Protein AF-A0A432HMV3-F1 (afdb_monomer_lite)

Structure (mmCIF, N/CA/C/O backbone):
data_AF-A0A432HMV3-F1
#
_entry.id   AF-A0A432HMV3-F1
#
loop_
_atom_site.group_PDB
_atom_site.id
_atom_site.type_symbol
_atom_site.label_atom_id
_atom_site.label_alt_id
_atom_site.label_comp_id
_atom_site.label_asym_id
_atom_site.label_entity_id
_atom_site.label_seq_id
_atom_site.pdbx_PDB_ins_code
_atom_site.Cartn_x
_atom_site.Cartn_y
_atom_site.Cartn_z
_atom_site.occupancy
_atom_site.B_iso_or_equiv
_atom_site.auth_seq_id
_atom_site.auth_comp_id
_atom_site.auth_asym_id
_atom_site.auth_atom_id
_atom_site.pdbx_PDB_model_num
ATOM 1 N N . MET A 1 1 ? -15.401 9.506 51.202 1.00 43.66 1 MET A N 1
ATOM 2 C CA . MET A 1 1 ? -15.302 8.579 50.052 1.00 43.66 1 MET A CA 1
ATOM 3 C C . MET A 1 1 ? -16.012 9.176 48.845 1.00 43.66 1 MET A C 1
ATOM 5 O O . MET A 1 1 ? -17.208 9.397 48.946 1.00 43.66 1 MET A O 1
ATOM 9 N N . LYS A 1 2 ? -15.307 9.433 47.733 1.00 48.50 2 LYS A N 1
ATOM 10 C CA . LYS A 1 2 ? -15.894 9.573 46.384 1.00 48.50 2 LYS A CA 1
ATOM 11 C C . LYS A 1 2 ? -14.865 9.064 45.365 1.00 48.50 2 LYS A C 1
ATOM 13 O O . LYS A 1 2 ? -14.036 9.829 44.894 1.00 48.50 2 LYS A O 1
ATOM 18 N N . LYS A 1 3 ? -14.844 7.748 45.120 1.00 52.59 3 LYS A N 1
ATOM 19 C CA . LYS A 1 3 ? -13.920 7.101 44.163 1.00 52.59 3 LYS A CA 1
ATOM 20 C C . LYS A 1 3 ? -14.408 7.191 42.707 1.00 52.59 3 LYS A C 1
ATOM 22 O O . LYS A 1 3 ? -13.654 6.844 41.807 1.00 52.59 3 LYS A O 1
ATOM 27 N N . ASP A 1 4 ? -15.608 7.729 42.485 1.00 62.81 4 ASP A N 1
ATOM 28 C CA . ASP A 1 4 ? -16.296 7.730 41.186 1.00 62.81 4 ASP A CA 1
ATOM 29 C C . ASP A 1 4 ? -16.443 9.117 40.555 1.00 62.81 4 ASP A C 1
ATOM 31 O O . ASP A 1 4 ? -17.318 9.339 39.721 1.00 62.81 4 ASP A O 1
ATOM 35 N N . ASP A 1 5 ? -15.606 10.078 40.947 1.00 73.56 5 ASP A N 1
ATOM 36 C CA . ASP A 1 5 ? -15.661 11.399 40.336 1.00 73.56 5 ASP A CA 1
ATOM 37 C C . ASP A 1 5 ? -14.979 11.377 38.960 1.00 73.56 5 ASP A C 1
ATOM 39 O O . ASP A 1 5 ? -13.756 11.254 38.847 1.00 73.56 5 ASP A O 1
ATOM 43 N N . LEU A 1 6 ? -15.779 11.518 37.899 1.00 78.75 6 LEU A N 1
ATOM 44 C CA . LEU A 1 6 ? -15.317 11.611 36.512 1.00 78.75 6 LEU A CA 1
ATOM 45 C C . LEU A 1 6 ? -14.278 12.727 36.307 1.00 78.75 6 LEU A C 1
ATOM 47 O O . LEU A 1 6 ? -13.453 12.629 35.399 1.00 78.75 6 LEU A O 1
ATOM 51 N N . THR A 1 7 ? -14.276 13.768 37.146 1.00 80.50 7 THR A N 1
ATOM 52 C CA . THR A 1 7 ? -13.269 14.843 37.094 1.00 80.50 7 THR A CA 1
ATOM 53 C C . THR A 1 7 ? -11.862 14.382 37.481 1.00 80.50 7 THR A C 1
ATOM 55 O O . THR A 1 7 ? -10.883 15.014 37.085 1.00 80.50 7 THR A O 1
ATOM 58 N N . SER A 1 8 ? -11.736 13.242 38.168 1.00 79.44 8 SER A N 1
ATOM 59 C CA . SER A 1 8 ? -10.442 12.633 38.508 1.00 79.44 8 SER A CA 1
ATOM 60 C C . SER A 1 8 ? -9.717 12.072 37.279 1.00 79.44 8 SER A C 1
ATOM 62 O O . SER A 1 8 ? -8.510 11.828 37.311 1.00 79.44 8 SER A O 1
ATOM 64 N N . VAL A 1 9 ? -10.432 11.867 36.168 1.00 81.06 9 VAL A N 1
ATOM 65 C CA . VAL A 1 9 ? -9.848 11.363 34.926 1.00 81.06 9 VAL A CA 1
ATOM 66 C C . VAL A 1 9 ? -9.208 12.511 34.152 1.00 81.06 9 VAL A C 1
ATOM 68 O O . VAL A 1 9 ? -9.859 13.480 33.746 1.00 81.06 9 VAL A O 1
ATOM 71 N N . LYS A 1 10 ? -7.908 12.371 33.871 1.00 80.44 10 LYS A N 1
ATOM 72 C CA . LYS A 1 10 ? -7.155 13.343 33.074 1.00 80.44 10 LYS A CA 1
ATOM 73 C C . LYS A 1 10 ? -7.872 13.592 31.742 1.00 80.44 10 LYS A C 1
ATOM 75 O O . LYS A 1 10 ? -8.252 12.660 31.040 1.00 80.44 10 LYS A O 1
ATOM 80 N N . HIS A 1 11 ? -8.012 14.870 31.387 1.00 84.56 11 HIS A N 1
ATOM 81 C CA . HIS A 1 11 ? -8.717 15.374 30.197 1.00 84.56 11 HIS A CA 1
ATOM 82 C C . HIS A 1 11 ? -10.251 15.475 30.286 1.00 84.56 11 HIS A C 1
ATOM 84 O O . HIS A 1 11 ? -10.861 15.954 29.321 1.00 84.56 11 HIS A O 1
ATOM 90 N N . ILE A 1 12 ? -10.871 15.162 31.428 1.00 86.06 12 ILE A N 1
ATOM 91 C CA . ILE A 1 12 ? -12.280 15.482 31.699 1.00 86.06 12 ILE A CA 1
ATOM 92 C C . ILE A 1 12 ? -12.361 16.807 32.463 1.00 86.06 12 ILE A C 1
ATOM 94 O O . ILE A 1 12 ? -12.153 16.873 33.665 1.00 86.06 12 ILE A O 1
ATOM 98 N N . GLY A 1 13 ? -12.635 17.888 31.731 1.00 86.12 13 GLY A N 1
ATOM 99 C CA . GLY A 1 13 ? -12.931 19.200 32.316 1.00 86.12 13 GLY A CA 1
ATOM 100 C C . GLY A 1 13 ? -14.438 19.418 32.513 1.00 86.12 13 GLY A C 1
ATOM 101 O O . GLY A 1 13 ? -15.236 18.643 31.977 1.00 86.12 13 GLY A O 1
ATOM 102 N N . PRO A 1 14 ? -14.854 20.514 33.172 1.00 84.44 14 PRO A N 1
ATOM 103 C CA . PRO A 1 14 ? -16.259 20.792 33.501 1.00 84.44 14 PRO A CA 1
ATOM 104 C C . PRO A 1 14 ? -17.179 20.809 32.270 1.00 84.44 14 PRO A C 1
ATOM 106 O O . PRO A 1 14 ? -18.285 20.268 32.295 1.00 84.44 14 PRO A O 1
ATOM 109 N N . ALA A 1 15 ? -16.694 21.337 31.142 1.00 84.88 15 ALA A N 1
ATOM 110 C CA . ALA A 1 15 ? -17.436 21.333 29.883 1.00 84.88 15 ALA A CA 1
ATOM 111 C C . ALA A 1 15 ? -17.712 19.912 29.355 1.00 84.88 15 ALA A C 1
ATOM 113 O O . ALA A 1 15 ? -18.800 19.644 28.848 1.00 84.88 15 ALA A O 1
ATOM 114 N N . ARG A 1 16 ? -16.748 18.988 29.487 1.00 87.19 16 ARG A N 1
ATOM 115 C CA . ARG A 1 16 ? -16.894 17.592 29.036 1.00 87.19 16 ARG A CA 1
ATOM 116 C C . ARG A 1 16 ? -17.710 16.771 30.024 1.00 87.19 16 ARG A C 1
ATOM 118 O O . ARG A 1 16 ? -18.524 15.969 29.586 1.00 87.19 16 ARG A O 1
ATOM 125 N N . LEU A 1 17 ? -17.558 17.031 31.321 1.00 88.88 17 LEU A N 1
ATOM 126 C CA . LEU A 1 17 ? -18.364 16.426 32.379 1.00 88.88 17 LEU A CA 1
ATOM 127 C C . LEU A 1 17 ? -19.861 16.664 32.144 1.00 88.88 17 LEU A C 1
ATOM 129 O O . LEU A 1 17 ? -20.641 15.718 32.101 1.00 88.88 17 LEU A O 1
ATOM 133 N N . LYS A 1 18 ? -20.251 17.918 31.873 1.00 88.06 18 LYS A N 1
ATOM 134 C CA . LYS A 1 18 ? -21.646 18.275 31.573 1.00 88.06 18 LYS A CA 1
ATOM 135 C C . LYS A 1 18 ? -22.199 17.502 30.371 1.00 88.06 18 LYS A C 1
ATOM 137 O O . LYS A 1 18 ? -23.363 17.112 30.369 1.00 88.06 18 LYS A O 1
ATOM 142 N N . GLN A 1 19 ? -21.371 17.264 29.352 1.00 88.00 19 GLN A N 1
ATOM 143 C CA . GLN A 1 19 ? -21.772 16.492 28.173 1.00 88.00 19 GLN A CA 1
ATOM 144 C C . GLN A 1 19 ? -21.857 14.992 28.464 1.00 88.00 19 GLN A C 1
ATOM 146 O O . GLN A 1 19 ? -22.776 14.348 27.972 1.00 88.00 19 GLN A O 1
ATOM 151 N N . LEU A 1 20 ? -20.959 14.439 29.280 1.00 87.88 20 LEU A N 1
ATOM 152 C CA . LEU A 1 20 ? -21.018 13.039 29.709 1.00 87.88 20 LEU A CA 1
ATOM 153 C C . LEU A 1 20 ? -22.291 12.761 30.514 1.00 87.88 20 LEU A C 1
ATOM 155 O O . LEU A 1 20 ? -23.037 11.855 30.153 1.00 87.88 20 LEU A O 1
ATOM 159 N N . HIS A 1 21 ? -22.614 13.616 31.490 1.00 89.00 21 HIS A N 1
ATOM 160 C CA . HIS A 1 21 ? -23.852 13.501 32.270 1.00 89.00 21 HIS A CA 1
ATOM 161 C C . HIS A 1 21 ? -25.095 13.613 31.380 1.00 89.00 21 HIS A C 1
ATOM 163 O O . HIS A 1 21 ? -26.028 12.827 31.518 1.00 89.00 21 HIS A O 1
ATOM 169 N N . LYS A 1 22 ? -25.090 14.533 30.403 1.00 86.81 22 LYS A N 1
ATOM 170 C CA . LYS A 1 22 ? -26.181 14.668 29.423 1.00 86.81 22 LYS A CA 1
ATOM 171 C C . LYS A 1 22 ? -26.372 13.412 28.560 1.00 86.81 22 LYS A C 1
ATOM 173 O O . LYS A 1 22 ? -27.472 13.174 28.079 1.00 86.81 22 LYS A O 1
ATOM 178 N N . ASN A 1 23 ? -25.317 12.624 28.358 1.00 84.25 23 ASN A N 1
ATOM 179 C CA . ASN A 1 23 ? -25.357 11.352 27.632 1.00 84.25 23 ASN A CA 1
ATOM 180 C C . ASN A 1 23 ? -25.501 10.139 28.575 1.00 84.25 23 ASN A C 1
ATOM 182 O O . ASN A 1 23 ? -25.246 9.014 28.157 1.00 84.25 23 ASN A O 1
ATOM 186 N N . GLY A 1 24 ? -25.887 10.355 29.839 1.00 83.50 24 GLY A N 1
ATOM 187 C CA . GLY A 1 24 ? -26.145 9.286 30.809 1.00 83.50 24 GLY A CA 1
ATOM 188 C C . GLY A 1 24 ? -24.894 8.623 31.392 1.00 83.50 24 GLY A C 1
ATOM 189 O O . GLY A 1 24 ? -25.014 7.608 32.069 1.00 83.50 24 GLY A O 1
ATOM 190 N N . ILE A 1 25 ? -23.702 9.178 31.150 1.00 85.50 25 ILE A N 1
ATOM 191 C CA . ILE A 1 25 ? -22.443 8.674 31.709 1.00 85.50 25 ILE A CA 1
ATOM 192 C C . ILE A 1 25 ? -22.129 9.492 32.955 1.00 85.50 25 ILE A C 1
ATOM 194 O O . ILE A 1 25 ? -21.631 10.615 32.858 1.00 85.50 25 ILE A O 1
ATOM 198 N N . THR A 1 26 ? -22.432 8.930 34.118 1.00 84.19 26 THR A N 1
ATOM 199 C CA . THR A 1 26 ? -22.232 9.570 35.426 1.00 84.19 26 THR A CA 1
ATOM 200 C C . THR A 1 26 ? -21.127 8.909 36.241 1.00 84.19 26 THR A C 1
ATOM 202 O O . THR A 1 26 ? -20.596 9.539 37.149 1.00 84.19 26 THR A O 1
ATOM 205 N N . THR A 1 27 ? -20.732 7.678 35.900 1.00 85.38 27 THR A N 1
ATOM 206 C CA . THR A 1 27 ? -19.727 6.905 36.650 1.00 85.38 27 THR A CA 1
ATOM 207 C C . THR A 1 27 ? -18.511 6.531 35.805 1.00 85.38 27 THR A C 1
ATOM 209 O O . THR A 1 27 ? -18.580 6.400 34.576 1.00 85.38 27 THR A O 1
ATOM 212 N N . ILE A 1 28 ? -17.375 6.314 36.477 1.00 84.44 28 ILE A N 1
ATOM 213 C CA . ILE A 1 28 ? -16.135 5.843 35.845 1.00 84.44 28 ILE A CA 1
ATOM 214 C C . ILE A 1 28 ? -16.345 4.468 35.195 1.00 84.44 28 ILE A C 1
ATOM 216 O O . ILE A 1 28 ? -15.848 4.228 34.095 1.00 84.44 28 ILE A O 1
ATOM 220 N N . GLU A 1 29 ? -17.118 3.576 35.819 1.00 82.50 29 GLU A N 1
ATOM 221 C CA . GLU A 1 29 ? -17.429 2.257 35.259 1.00 82.50 29 GLU A CA 1
ATOM 222 C C . GLU A 1 29 ? -18.217 2.334 33.950 1.00 82.50 29 GLU A C 1
ATOM 224 O O . GLU A 1 29 ? -17.897 1.635 32.985 1.00 82.50 29 GLU A O 1
ATOM 229 N N . GLN A 1 30 ? -19.218 3.214 33.876 1.00 85.81 30 GLN A N 1
ATOM 230 C CA . GLN A 1 30 ? -19.943 3.461 32.629 1.00 85.81 30 GLN A CA 1
ATOM 231 C C . GLN A 1 30 ? -18.989 3.988 31.563 1.00 85.81 30 GLN A C 1
ATOM 233 O O . GLN A 1 30 ? -18.951 3.458 30.455 1.00 85.81 30 GLN A O 1
ATOM 238 N N . LEU A 1 31 ? -18.132 4.947 31.921 1.00 85.44 31 LEU A N 1
ATOM 239 C CA . LEU A 1 31 ? -17.127 5.488 31.012 1.00 85.44 31 LEU A CA 1
ATOM 240 C C . LEU A 1 31 ? -16.134 4.413 30.526 1.00 85.44 31 LEU A C 1
ATOM 242 O O . LEU A 1 31 ? -15.654 4.484 29.390 1.00 85.44 31 LEU A O 1
ATOM 246 N N . ARG A 1 32 ? -15.838 3.385 31.336 1.00 83.25 32 ARG A N 1
ATOM 247 C CA . ARG A 1 32 ? -15.039 2.209 30.937 1.00 83.25 32 ARG A CA 1
ATOM 248 C C . ARG A 1 32 ? -15.778 1.311 29.954 1.00 83.25 32 ARG A C 1
ATOM 250 O O . ARG A 1 32 ? -15.175 0.920 28.955 1.00 83.25 32 ARG A O 1
ATOM 257 N N . LYS A 1 33 ? -17.061 1.040 30.190 1.00 85.88 33 LYS A N 1
ATOM 258 C CA . LYS A 1 33 ? -17.895 0.198 29.319 1.00 85.88 33 LYS A CA 1
ATOM 259 C C . LYS A 1 33 ? -18.200 0.870 27.977 1.00 85.88 33 LYS A C 1
ATOM 261 O O . LYS A 1 33 ? -18.234 0.194 26.954 1.00 85.88 33 LYS A O 1
ATOM 266 N N . THR A 1 34 ? -18.332 2.198 27.939 1.00 85.38 34 THR A N 1
ATOM 267 C CA . THR A 1 34 ? -18.615 2.930 26.696 1.00 85.38 34 THR A CA 1
ATOM 268 C C . THR A 1 34 ? -17.444 2.835 25.705 1.00 85.38 34 THR A C 1
ATOM 270 O O . THR A 1 34 ? -16.317 3.217 26.040 1.00 85.38 34 THR A O 1
ATOM 273 N N . PRO A 1 35 ? -17.653 2.377 24.460 1.00 86.81 35 PRO A N 1
ATOM 274 C CA . PRO A 1 35 ? -16.596 2.304 23.459 1.00 86.81 35 PRO A CA 1
ATOM 275 C C . PRO A 1 35 ? -16.150 3.698 22.988 1.00 86.81 35 PRO A C 1
ATOM 277 O O . PRO A 1 35 ? -16.925 4.654 22.941 1.00 86.81 35 PRO A O 1
ATOM 280 N N . VAL A 1 36 ? -14.892 3.811 22.537 1.00 86.31 36 VAL A N 1
ATOM 281 C CA . VAL A 1 36 ? -14.296 5.071 22.024 1.00 86.31 36 VAL A CA 1
ATOM 282 C C . VAL A 1 36 ? -15.172 5.726 20.953 1.00 86.31 36 VAL A C 1
ATOM 284 O O . VAL A 1 36 ? -15.270 6.948 20.887 1.00 86.31 36 VAL A O 1
ATOM 287 N N . ARG A 1 37 ? -15.826 4.916 20.113 1.00 82.62 37 ARG A N 1
ATOM 288 C CA . ARG A 1 37 ? -16.679 5.392 19.019 1.00 82.62 37 ARG A CA 1
ATOM 289 C C . ARG A 1 37 ? -17.905 6.154 19.517 1.00 82.62 37 ARG A C 1
ATOM 291 O O . ARG A 1 37 ? -18.300 7.118 18.870 1.00 82.62 37 ARG A O 1
ATOM 298 N N . GLU A 1 38 ? -18.491 5.736 20.632 1.00 85.25 38 GLU A N 1
ATOM 299 C CA . GLU A 1 38 ? -19.647 6.408 21.231 1.00 85.25 38 GLU A CA 1
ATOM 300 C C . GLU A 1 38 ? -19.222 7.693 21.931 1.00 85.25 38 GLU A C 1
ATOM 302 O O . GLU A 1 38 ? -19.803 8.744 21.673 1.00 85.25 38 GLU A O 1
ATOM 307 N N . LEU A 1 39 ? -18.113 7.660 22.675 1.00 87.06 39 LEU A N 1
ATOM 308 C CA . LEU A 1 39 ? -17.524 8.868 23.262 1.00 87.06 39 LEU A CA 1
ATOM 309 C C . LEU A 1 39 ? -17.150 9.904 22.197 1.00 87.06 39 LEU A C 1
ATOM 311 O O . LEU A 1 39 ? -17.350 11.100 22.389 1.00 87.06 39 LEU A O 1
ATOM 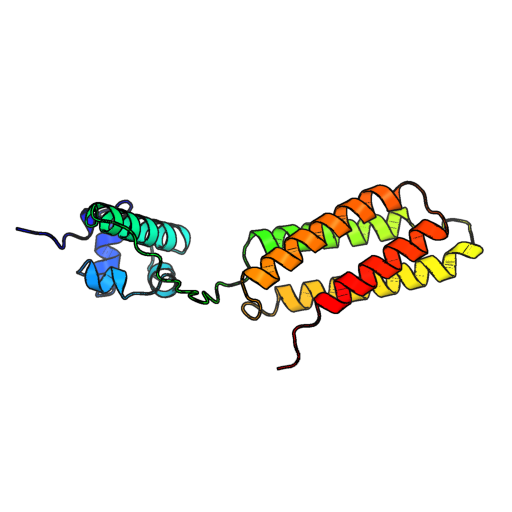315 N N . ALA A 1 40 ? -16.661 9.458 21.038 1.00 87.00 40 ALA A N 1
ATOM 316 C CA . ALA A 1 40 ? -16.304 10.341 19.935 1.00 87.00 40 ALA A CA 1
ATOM 317 C C . ALA A 1 40 ? -17.511 11.038 19.283 1.00 87.00 40 ALA A C 1
ATOM 319 O O . ALA A 1 40 ? -17.324 12.062 18.626 1.00 87.00 40 ALA A O 1
ATOM 320 N N . ARG A 1 41 ? -18.732 10.508 19.448 1.00 87.56 41 ARG A N 1
ATOM 321 C CA . ARG A 1 41 ? -19.972 11.134 18.954 1.00 87.56 41 ARG A CA 1
ATOM 322 C C . ARG A 1 41 ? -20.470 12.247 19.872 1.00 87.56 41 ARG A C 1
ATOM 324 O O . ARG A 1 41 ? -21.247 13.089 19.430 1.00 87.56 41 ARG A O 1
ATOM 331 N N . ILE A 1 42 ? -20.012 12.279 21.123 1.00 87.00 42 ILE A N 1
ATOM 332 C CA . ILE A 1 42 ? -20.413 13.299 22.087 1.00 87.00 42 ILE A CA 1
ATOM 333 C C . ILE A 1 42 ? -19.813 14.648 21.678 1.00 87.00 42 ILE A C 1
ATOM 335 O O . ILE A 1 42 ? -18.594 14.804 21.512 1.00 87.00 42 ILE A O 1
ATOM 339 N N . LYS A 1 43 ? -20.691 15.648 21.544 1.00 78.88 43 LYS A N 1
ATOM 340 C CA . LYS A 1 43 ? -20.322 17.043 21.279 1.00 78.88 43 LYS A CA 1
ATOM 341 C C . LYS A 1 43 ? -19.328 17.502 22.354 1.00 78.88 43 LYS A C 1
ATOM 343 O O . LYS A 1 43 ? -19.584 17.324 23.536 1.00 78.88 43 LYS A O 1
ATOM 348 N N . SER A 1 44 ? -18.201 18.095 21.947 1.00 82.06 44 SER A N 1
ATOM 349 C CA . SER A 1 44 ? -17.069 18.522 22.803 1.00 82.06 44 SER A CA 1
ATOM 350 C C . SER A 1 44 ? -16.034 17.454 23.210 1.00 82.06 44 SER A C 1
ATOM 352 O O . SER A 1 44 ? -14.973 17.836 23.719 1.00 82.06 44 SER A O 1
ATOM 354 N N . ILE A 1 45 ? -16.275 16.156 22.984 1.00 85.19 45 ILE A N 1
ATOM 355 C CA . ILE A 1 45 ? -15.247 15.112 23.167 1.00 85.19 45 ILE A CA 1
ATOM 356 C C . ILE A 1 45 ? -14.565 14.838 21.825 1.00 85.19 45 ILE A C 1
ATOM 358 O O . ILE A 1 45 ? -13.373 15.095 21.659 1.00 85.19 45 ILE A O 1
ATOM 362 N N . GLY A 1 46 ? -15.320 14.375 20.829 1.00 85.94 46 GLY A N 1
ATOM 363 C CA . GLY A 1 46 ? -14.744 14.009 19.535 1.00 85.94 46 GLY A CA 1
ATOM 364 C C . GLY A 1 46 ? -13.720 12.866 19.623 1.00 85.94 46 GLY A C 1
ATOM 365 O O . GLY A 1 46 ? -13.414 12.332 20.689 1.00 85.94 46 GLY A O 1
ATOM 366 N N . GLY A 1 47 ? -13.156 12.472 18.479 1.00 82.25 47 GLY A N 1
ATOM 367 C CA . GLY A 1 47 ? -12.230 11.331 18.421 1.00 82.25 47 GLY A CA 1
ATOM 368 C C . GLY A 1 47 ? -10.942 11.535 19.224 1.00 82.25 47 GLY A C 1
ATOM 369 O O . GLY A 1 47 ? -10.462 10.608 19.868 1.00 82.25 47 GLY A O 1
ATOM 370 N N . TYR A 1 48 ? -10.407 12.757 19.226 1.00 86.56 48 TYR A N 1
ATOM 371 C CA . TYR A 1 48 ? -9.141 13.067 19.889 1.00 86.56 48 TYR A CA 1
ATOM 372 C C . TYR A 1 48 ? -9.213 12.907 21.412 1.00 86.56 48 TYR A C 1
ATOM 374 O O . TYR A 1 48 ? -8.372 12.226 21.998 1.00 86.56 48 TYR A O 1
ATOM 382 N N . TYR A 1 49 ? -10.230 13.487 22.062 1.00 87.25 49 TYR A N 1
ATOM 383 C CA . TYR A 1 49 ? -10.362 13.353 23.513 1.00 87.25 49 TYR A CA 1
ATOM 384 C C . TYR A 1 49 ? -10.881 11.976 23.921 1.00 87.25 49 TYR A C 1
ATOM 386 O O . TYR A 1 49 ? -10.482 11.496 24.974 1.00 87.25 49 TYR A O 1
ATOM 394 N N . ALA A 1 50 ? -11.687 11.301 23.096 1.00 89.00 50 ALA A N 1
ATOM 395 C CA . ALA A 1 50 ? -12.148 9.946 23.399 1.00 89.00 50 ALA A CA 1
ATOM 396 C C . ALA A 1 50 ? -10.981 8.954 23.568 1.00 89.00 50 ALA A C 1
ATOM 398 O O . ALA A 1 50 ? -11.010 8.123 24.475 1.00 89.00 50 ALA A O 1
ATOM 399 N N . ILE A 1 51 ? -9.935 9.073 22.739 1.00 88.31 51 ILE A N 1
ATOM 400 C CA . ILE A 1 51 ? -8.711 8.266 22.861 1.00 88.31 51 ILE A CA 1
ATOM 401 C C . ILE A 1 51 ? -7.975 8.609 24.163 1.00 88.31 51 ILE A C 1
ATOM 403 O O . ILE A 1 51 ? -7.731 7.726 24.980 1.00 88.31 51 ILE A O 1
ATOM 407 N N . ARG A 1 52 ? -7.710 9.898 24.405 1.00 87.56 52 ARG A N 1
ATOM 408 C CA . ARG A 1 52 ? -6.958 10.354 25.588 1.00 87.56 52 ARG A CA 1
ATOM 409 C C . ARG A 1 52 ? -7.641 10.041 26.917 1.00 87.56 52 ARG A C 1
ATOM 411 O O . ARG A 1 52 ? -6.964 9.747 27.892 1.00 87.56 52 ARG A O 1
ATOM 418 N N . ILE A 1 53 ? -8.972 10.105 26.967 1.00 87.81 53 ILE A N 1
ATOM 419 C CA . ILE A 1 53 ? -9.751 9.753 28.162 1.00 87.81 53 ILE A CA 1
ATOM 420 C C . ILE A 1 53 ? -9.602 8.257 28.467 1.00 87.81 53 ILE A C 1
ATOM 422 O O . ILE A 1 53 ? -9.414 7.884 29.621 1.00 87.81 53 ILE A O 1
ATOM 426 N N . LYS A 1 54 ? -9.631 7.390 27.446 1.00 88.69 54 LYS A N 1
ATOM 427 C CA . LYS A 1 54 ? -9.411 5.947 27.631 1.00 88.69 54 LYS A CA 1
ATOM 428 C C . LYS A 1 54 ? -7.984 5.618 28.052 1.00 88.69 54 LYS A C 1
ATOM 430 O O . LYS A 1 54 ? -7.800 4.764 28.910 1.00 88.69 54 LYS A O 1
ATOM 435 N N . GLU A 1 55 ? -6.994 6.300 27.487 1.00 86.44 55 GLU A N 1
ATOM 436 C CA . GLU A 1 55 ? -5.595 6.164 27.911 1.00 86.44 55 GLU A CA 1
ATOM 437 C C . GLU A 1 55 ? -5.408 6.607 29.367 1.00 86.44 55 GLU A C 1
ATOM 439 O O . GLU A 1 55 ? -4.758 5.915 30.143 1.00 86.44 55 GLU A O 1
ATOM 444 N N . ALA A 1 56 ? -6.029 7.722 29.765 1.00 86.19 56 ALA A N 1
ATOM 445 C CA . ALA A 1 56 ? -6.000 8.200 31.144 1.00 86.19 56 ALA A CA 1
ATOM 446 C C . ALA A 1 56 ? -6.668 7.221 32.124 1.00 86.19 56 ALA A C 1
ATOM 448 O O . ALA A 1 56 ? -6.165 7.033 33.227 1.00 86.19 56 ALA A O 1
ATOM 449 N N . LEU A 1 57 ? -7.769 6.578 31.721 1.00 85.62 57 LEU A N 1
ATOM 450 C CA . LEU A 1 57 ? -8.414 5.525 32.509 1.00 85.62 57 LEU A CA 1
ATOM 451 C C . LEU A 1 57 ? -7.518 4.294 32.667 1.00 85.62 57 LEU A C 1
ATOM 453 O O . LEU A 1 57 ? -7.335 3.828 33.785 1.00 85.62 57 LEU A O 1
ATOM 457 N N . ALA A 1 58 ? -6.904 3.822 31.580 1.00 82.75 58 ALA A N 1
ATOM 458 C CA . ALA A 1 58 ? -5.961 2.707 31.637 1.00 82.75 58 ALA A CA 1
ATOM 459 C C . ALA A 1 58 ? -4.749 3.026 32.534 1.00 82.75 58 ALA A C 1
ATOM 461 O O . ALA A 1 58 ? -4.283 2.169 33.279 1.00 82.75 58 ALA A O 1
ATOM 462 N N . ALA A 1 59 ? -4.278 4.277 32.516 1.00 78.81 59 ALA A N 1
ATOM 463 C CA . ALA A 1 59 ? -3.195 4.735 33.382 1.00 78.81 59 ALA A CA 1
ATOM 464 C C . ALA A 1 59 ? -3.579 4.732 34.878 1.00 78.81 59 ALA A C 1
ATOM 466 O O . ALA A 1 59 ? -2.733 4.452 35.731 1.00 78.81 59 ALA A O 1
ATOM 467 N N . LEU A 1 60 ? -4.845 5.022 35.206 1.00 72.69 60 LEU A N 1
ATOM 468 C CA . LEU A 1 60 ? -5.366 4.932 36.575 1.00 72.69 60 LEU A CA 1
ATOM 469 C C . LEU A 1 60 ? -5.435 3.476 37.056 1.00 72.69 60 LEU A C 1
ATOM 471 O O . LEU A 1 60 ? -5.019 3.198 38.177 1.00 72.69 60 LEU A O 1
ATOM 475 N N . ASP A 1 61 ? -5.854 2.551 36.190 1.00 64.69 61 ASP A N 1
ATOM 476 C CA . ASP A 1 61 ? -5.870 1.111 36.488 1.00 64.69 61 ASP A CA 1
ATOM 477 C C . ASP A 1 61 ? -4.474 0.545 36.750 1.00 64.69 61 ASP A C 1
ATOM 479 O O . ASP A 1 61 ? -4.248 -0.176 37.724 1.00 64.69 61 ASP A O 1
ATOM 483 N N . SER A 1 62 ? -3.499 0.938 35.927 1.00 57.06 62 SER A N 1
ATOM 484 C CA . SER A 1 62 ? -2.107 0.515 36.104 1.00 57.06 62 SER A CA 1
ATOM 485 C C . SER A 1 62 ? -1.460 1.043 37.391 1.00 57.06 62 SER A C 1
ATOM 487 O O . SER A 1 62 ? -0.475 0.475 37.848 1.00 57.06 62 SER A O 1
ATOM 489 N N . ARG A 1 63 ? -2.014 2.093 38.017 1.00 51.19 63 ARG A N 1
ATOM 490 C CA . ARG A 1 63 ? -1.559 2.578 39.332 1.00 51.19 63 ARG A CA 1
ATOM 491 C C . ARG A 1 63 ? -2.171 1.822 40.509 1.00 51.19 63 ARG A C 1
ATOM 493 O O . ARG A 1 63 ? -1.595 1.858 41.590 1.00 51.19 63 ARG A O 1
ATOM 500 N N . GLN A 1 64 ? -3.305 1.150 40.318 1.00 50.41 64 GLN A N 1
ATOM 501 C CA . GLN A 1 64 ? -3.939 0.321 41.350 1.00 50.41 64 GLN A CA 1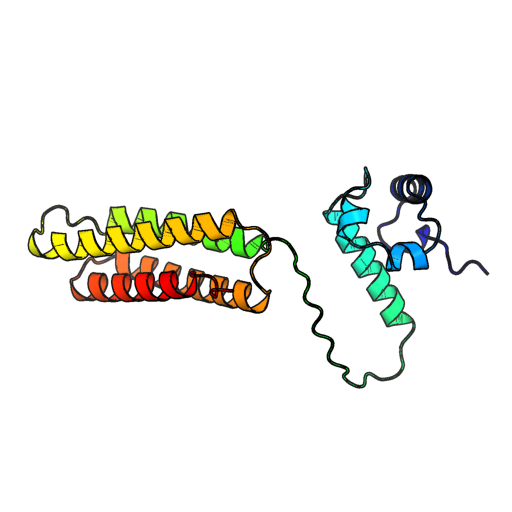
ATOM 502 C C . GLN A 1 64 ? -3.382 -1.105 41.413 1.00 50.41 64 GLN A C 1
ATOM 504 O O . GLN A 1 64 ? -3.651 -1.811 42.378 1.00 50.41 64 GLN A O 1
ATOM 509 N N . THR A 1 65 ? -2.555 -1.499 40.442 1.00 41.72 65 THR A N 1
ATOM 510 C CA . THR A 1 65 ? -1.994 -2.854 40.345 1.00 41.72 65 THR A CA 1
ATOM 511 C C . THR A 1 65 ? -0.465 -2.808 40.345 1.00 41.72 65 THR A C 1
ATOM 513 O O . THR A 1 65 ? 0.193 -3.237 39.404 1.00 41.72 65 THR A O 1
ATOM 516 N N . ALA A 1 66 ? 0.131 -2.269 41.409 1.00 41.03 66 ALA A N 1
ATOM 517 C CA . ALA A 1 66 ? 1.534 -2.536 41.728 1.00 41.03 66 ALA A CA 1
ATOM 518 C C . ALA A 1 66 ? 1.636 -3.886 42.466 1.00 41.03 66 ALA A C 1
ATOM 520 O O . ALA A 1 66 ? 2.003 -3.942 43.633 1.00 41.03 66 ALA A O 1
ATOM 521 N N . ALA A 1 67 ? 1.249 -4.967 41.787 1.00 40.31 67 ALA A N 1
ATOM 522 C CA . ALA A 1 67 ? 1.534 -6.342 42.178 1.00 40.31 67 ALA A CA 1
ATOM 523 C C . ALA A 1 67 ? 1.565 -7.202 40.901 1.00 40.31 67 ALA A C 1
ATOM 525 O O . ALA A 1 67 ? 0.522 -7.466 40.318 1.00 40.31 67 ALA A O 1
ATOM 526 N N . ALA A 1 68 ? 2.792 -7.530 40.475 1.00 41.66 68 ALA A N 1
ATOM 527 C CA . ALA A 1 68 ? 3.244 -8.577 39.542 1.00 41.66 68 ALA A CA 1
ATOM 528 C C . ALA A 1 68 ? 2.469 -8.824 38.217 1.00 41.66 68 ALA A C 1
ATOM 530 O O . ALA A 1 68 ? 1.313 -9.235 38.244 1.00 41.66 68 ALA A O 1
ATOM 531 N N . PRO A 1 69 ? 3.114 -8.716 37.033 1.00 48.06 69 PRO A N 1
ATOM 532 C CA . PRO A 1 69 ? 2.517 -9.188 35.792 1.00 48.06 69 PRO A CA 1
ATOM 533 C C . PRO A 1 69 ? 2.893 -10.655 35.525 1.00 48.06 69 PRO A C 1
ATOM 535 O O . PRO A 1 69 ? 4.051 -10.959 35.242 1.00 48.06 69 PRO A O 1
ATOM 538 N N . GLU A 1 70 ? 1.904 -11.549 35.522 1.00 43.91 70 GLU A N 1
ATOM 539 C CA . GLU A 1 70 ? 1.940 -12.736 34.658 1.00 43.91 70 GLU A CA 1
ATOM 540 C C . GLU A 1 70 ? 1.353 -12.388 33.273 1.00 43.91 70 GLU A C 1
ATOM 542 O O . GLU A 1 70 ? 0.426 -11.574 33.172 1.00 43.91 70 GLU A O 1
ATOM 547 N N . PRO A 1 71 ? 1.888 -12.953 32.172 1.00 47.50 71 PRO A N 1
ATOM 548 C CA . PRO A 1 71 ? 1.576 -12.510 30.821 1.00 47.50 71 PRO A CA 1
ATOM 549 C C . PRO A 1 71 ? 0.338 -13.233 30.271 1.00 47.50 71 PRO A C 1
ATOM 551 O O . PRO A 1 71 ? 0.441 -14.302 29.676 1.00 47.50 71 PRO A O 1
ATOM 554 N N . ALA A 1 72 ? -0.843 -12.625 30.395 1.00 41.75 72 ALA A N 1
ATOM 555 C CA . ALA A 1 72 ? -2.037 -13.090 29.689 1.00 41.75 72 ALA A CA 1
ATOM 556 C C . ALA A 1 72 ? -2.243 -12.303 28.386 1.00 41.75 72 ALA A C 1
ATOM 558 O O . ALA A 1 72 ? -2.696 -11.158 28.354 1.00 41.75 72 ALA A O 1
ATOM 559 N N . VAL A 1 73 ? -1.891 -12.972 27.291 1.00 49.25 73 VAL A N 1
ATOM 560 C CA . VAL A 1 73 ? -2.186 -12.631 25.900 1.00 49.25 73 VAL A CA 1
ATOM 561 C C . VAL A 1 73 ? -3.683 -12.360 25.732 1.00 49.25 73 VAL A C 1
ATOM 563 O O . VAL A 1 73 ? -4.494 -13.267 25.884 1.00 49.25 73 VAL A O 1
ATOM 566 N N . GLN A 1 74 ? -4.057 -11.138 25.346 1.00 41.22 74 GLN A N 1
ATOM 567 C CA . GLN A 1 74 ? -5.370 -10.869 24.754 1.00 41.22 74 GLN A CA 1
ATOM 568 C C . GLN A 1 74 ? -5.209 -9.975 23.527 1.00 41.22 74 GLN A C 1
ATOM 570 O O . GLN A 1 74 ? -5.159 -8.745 23.588 1.00 41.22 74 GLN A O 1
ATOM 575 N N . THR A 1 75 ? -5.113 -10.642 22.380 1.00 38.38 75 THR A N 1
ATOM 576 C CA . THR A 1 75 ? -5.258 -10.071 21.044 1.00 38.38 75 THR A CA 1
ATOM 577 C C . THR A 1 75 ? -6.696 -9.578 20.885 1.00 38.38 75 THR A C 1
ATOM 579 O O . THR A 1 75 ? -7.577 -10.310 20.453 1.00 38.38 75 THR A O 1
ATOM 582 N N . THR A 1 76 ? -6.962 -8.334 21.276 1.00 35.91 76 THR A N 1
ATOM 583 C CA . THR A 1 76 ? -8.237 -7.685 20.964 1.00 35.91 76 THR A CA 1
ATOM 584 C C . THR A 1 76 ? -8.136 -7.061 19.580 1.00 35.91 76 THR A C 1
ATOM 586 O O . THR A 1 76 ? -7.479 -6.041 19.372 1.00 35.91 76 THR A O 1
ATOM 589 N N . GLU A 1 77 ? -8.784 -7.710 18.615 1.00 42.81 77 GLU A N 1
ATOM 590 C CA . GLU A 1 77 ? -9.020 -7.196 17.271 1.00 42.81 77 GLU A CA 1
ATOM 591 C C . GLU A 1 77 ? -9.852 -5.907 17.350 1.00 42.81 77 GLU A C 1
ATOM 593 O O . GLU A 1 77 ? -11.079 -5.892 17.265 1.00 42.81 77 GLU A O 1
ATOM 598 N N . LYS A 1 78 ? -9.174 -4.771 17.518 1.00 37.47 78 LYS A N 1
ATOM 599 C CA . LYS A 1 78 ? -9.752 -3.468 17.209 1.00 37.47 78 LYS A CA 1
ATOM 600 C C . LYS A 1 78 ? -9.852 -3.375 15.692 1.00 37.47 78 LYS A C 1
ATOM 602 O O . LYS A 1 78 ? -8.894 -3.015 15.019 1.00 37.47 78 LYS A O 1
ATOM 607 N N . THR A 1 79 ? -11.047 -3.588 15.147 1.00 40.03 79 THR A N 1
ATOM 608 C CA . THR A 1 79 ? -11.429 -3.087 13.818 1.00 40.03 79 THR A CA 1
ATOM 609 C C . THR A 1 79 ? -11.513 -1.556 13.862 1.00 40.03 79 THR A C 1
ATOM 611 O O . THR A 1 79 ? -12.582 -0.947 13.774 1.00 40.03 79 THR A O 1
ATOM 614 N N . ALA A 1 80 ? -10.372 -0.905 14.083 1.00 42.44 80 ALA A N 1
ATOM 615 C CA . ALA A 1 80 ? -10.210 0.525 13.946 1.00 42.44 80 ALA A CA 1
ATOM 616 C C . ALA A 1 80 ? -10.163 0.836 12.447 1.00 42.44 80 ALA A C 1
ATOM 618 O O . ALA A 1 80 ? -9.488 0.165 11.666 1.00 42.44 80 ALA A O 1
ATOM 619 N N . GLY A 1 81 ? -10.915 1.848 12.011 1.00 53.66 81 GLY A N 1
ATOM 620 C CA . GLY A 1 81 ? -10.837 2.314 10.629 1.00 53.66 81 GLY A CA 1
ATOM 621 C C . GLY A 1 81 ? -9.381 2.558 10.215 1.00 53.66 81 GLY A C 1
ATOM 622 O O . GLY A 1 81 ? -8.569 2.950 11.044 1.00 53.66 81 GLY A O 1
ATOM 623 N N . LEU A 1 82 ? -9.073 2.323 8.932 1.00 59.53 82 LEU A N 1
ATOM 624 C CA . LEU A 1 82 ? -7.743 2.477 8.318 1.00 59.53 82 LEU A CA 1
ATOM 625 C C . LEU A 1 82 ? -6.878 3.522 9.041 1.00 59.53 82 LEU A C 1
ATOM 627 O O . LEU A 1 82 ? -7.175 4.721 8.934 1.00 59.5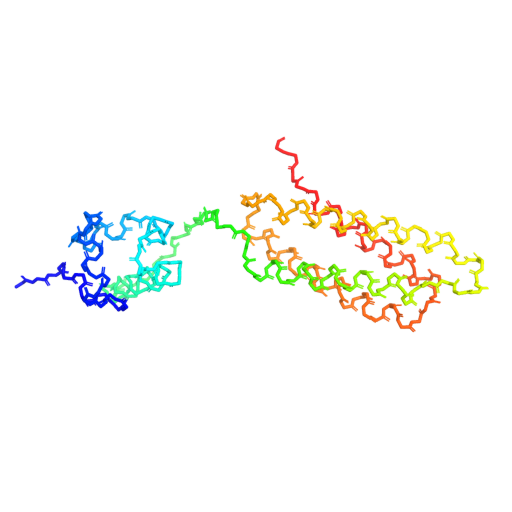3 82 LEU A O 1
ATOM 631 N N . SER A 1 83 ? -5.828 3.054 9.730 1.00 72.19 83 SER A N 1
ATOM 632 C CA . SER A 1 83 ? -4.891 3.915 10.452 1.00 72.19 83 SER A CA 1
ATOM 633 C C . SER A 1 83 ? -4.471 5.084 9.561 1.00 72.19 83 SER A C 1
ATOM 635 O O . SER A 1 83 ? -4.201 4.934 8.358 1.00 72.19 83 SER A O 1
ATOM 637 N N . GLN A 1 84 ? -4.472 6.285 10.140 1.00 80.19 84 GLN A N 1
ATOM 638 C CA . GLN A 1 84 ? -4.162 7.520 9.425 1.00 80.19 84 GLN A CA 1
ATOM 639 C C . GLN A 1 84 ? -2.792 7.433 8.730 1.00 80.19 84 GLN A C 1
ATOM 641 O O . GLN A 1 84 ? -2.599 8.015 7.657 1.00 80.19 84 GLN A O 1
ATOM 646 N N . ASP A 1 85 ? -1.873 6.648 9.284 1.00 81.50 85 ASP A N 1
ATOM 647 C CA . ASP A 1 85 ? -0.531 6.451 8.750 1.00 81.50 85 ASP A CA 1
ATOM 648 C C . ASP A 1 85 ? -0.504 5.510 7.546 1.00 81.50 85 ASP A C 1
ATOM 650 O O . ASP A 1 85 ? 0.160 5.816 6.550 1.00 81.50 85 ASP A O 1
ATOM 654 N N . THR A 1 86 ? -1.331 4.460 7.540 1.00 84.44 86 THR A N 1
ATOM 655 C CA . THR A 1 86 ? -1.540 3.601 6.365 1.00 84.44 86 THR A CA 1
ATOM 656 C C . THR A 1 86 ? -2.055 4.423 5.186 1.00 84.44 86 THR A C 1
ATOM 658 O O . THR A 1 86 ? -1.503 4.352 4.084 1.00 84.44 86 THR A O 1
ATOM 661 N N . LYS A 1 87 ? -3.051 5.294 5.415 1.00 86.31 87 LYS A N 1
ATOM 662 C CA . LYS A 1 87 ? -3.569 6.210 4.379 1.00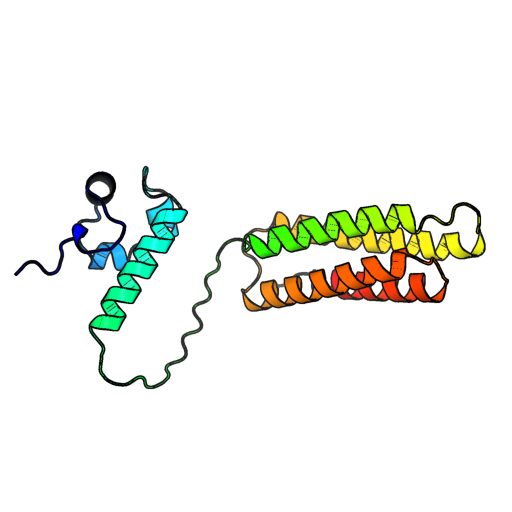 86.31 87 LYS A CA 1
ATOM 663 C C . LYS A 1 87 ? -2.476 7.150 3.862 1.00 86.31 87 LYS A C 1
ATOM 665 O O . LYS A 1 87 ? -2.323 7.330 2.652 1.00 86.31 87 LYS A O 1
ATOM 670 N N . LYS A 1 88 ? -1.675 7.740 4.759 1.00 89.00 88 LYS A N 1
ATOM 671 C CA . LYS A 1 88 ? -0.557 8.622 4.380 1.00 89.00 88 LYS A CA 1
ATOM 672 C C . LYS A 1 88 ? 0.493 7.877 3.546 1.00 89.00 88 LYS A C 1
ATOM 674 O O . LYS A 1 88 ? 0.927 8.418 2.524 1.00 89.00 88 LYS A O 1
ATOM 679 N N . SER A 1 89 ? 0.894 6.665 3.940 1.00 89.56 89 SER A N 1
ATOM 680 C CA . SER A 1 89 ? 1.883 5.860 3.203 1.00 89.56 89 SER A CA 1
ATOM 681 C C . SER A 1 89 ? 1.366 5.487 1.808 1.00 89.56 89 SER A C 1
ATOM 683 O O . SER A 1 89 ? 2.032 5.759 0.805 1.00 89.56 89 SER A O 1
ATOM 685 N N . LEU A 1 90 ? 0.124 5.003 1.706 1.00 90.38 90 LEU A N 1
ATOM 686 C CA . LEU A 1 90 ? -0.514 4.654 0.431 1.00 90.38 90 LEU A CA 1
ATOM 687 C C . LEU A 1 90 ? -0.669 5.857 -0.517 1.00 90.38 90 LEU A C 1
ATOM 689 O O . LEU A 1 90 ? -0.407 5.747 -1.724 1.00 90.38 90 LEU A O 1
ATOM 693 N N . LYS A 1 91 ? -0.999 7.041 0.015 1.00 92.00 91 LYS A N 1
ATOM 694 C CA . LYS A 1 91 ? -1.047 8.293 -0.758 1.00 92.00 91 LYS A CA 1
ATOM 695 C C . LYS A 1 91 ? 0.336 8.689 -1.280 1.00 92.00 91 LYS A C 1
ATOM 697 O O . LYS A 1 91 ? 0.473 9.056 -2.453 1.00 92.00 91 LYS A O 1
ATOM 702 N N . LYS A 1 92 ? 1.382 8.585 -0.447 1.00 94.06 92 LYS A N 1
ATOM 703 C CA . LYS A 1 92 ? 2.780 8.833 -0.853 1.00 94.06 92 LYS A CA 1
ATOM 704 C C . LYS A 1 92 ? 3.222 7.857 -1.947 1.00 94.06 92 LYS A C 1
ATOM 706 O O . LYS A 1 92 ? 3.839 8.288 -2.926 1.00 94.06 92 LYS A O 1
ATOM 711 N N . LEU A 1 93 ? 2.880 6.575 -1.824 1.00 93.06 93 LEU A N 1
ATOM 712 C CA . LEU A 1 93 ? 3.176 5.562 -2.836 1.00 93.06 93 LEU A CA 1
ATOM 713 C C . LEU A 1 93 ? 2.459 5.853 -4.158 1.00 93.06 93 LEU A C 1
ATOM 715 O O . LEU A 1 93 ? 3.093 5.825 -5.210 1.00 93.06 93 LEU A O 1
ATOM 719 N N . THR A 1 94 ? 1.172 6.202 -4.116 1.00 94.12 94 THR A N 1
ATOM 720 C CA . THR A 1 94 ? 0.385 6.553 -5.311 1.00 94.12 94 THR A CA 1
ATOM 721 C C . THR A 1 94 ? 1.005 7.730 -6.066 1.00 94.12 94 THR A C 1
ATOM 723 O O . THR A 1 94 ? 1.209 7.650 -7.279 1.00 94.12 94 THR A O 1
ATOM 726 N N . ARG A 1 95 ? 1.394 8.796 -5.350 1.00 94.31 95 ARG A N 1
ATOM 727 C CA . ARG A 1 95 ? 2.137 9.925 -5.938 1.00 94.31 95 ARG A CA 1
ATOM 728 C C . ARG A 1 95 ? 3.432 9.451 -6.592 1.00 94.31 95 ARG A C 1
ATOM 730 O O . ARG A 1 95 ? 3.721 9.833 -7.722 1.00 94.31 95 ARG A O 1
ATOM 737 N N . ARG A 1 96 ? 4.187 8.573 -5.922 1.00 92.94 96 ARG A N 1
ATOM 738 C CA . ARG A 1 96 ? 5.453 8.060 -6.458 1.00 92.94 96 ARG A CA 1
ATOM 739 C C . ARG A 1 96 ? 5.265 7.191 -7.697 1.00 92.94 96 ARG A C 1
ATOM 741 O O . ARG A 1 96 ? 6.062 7.323 -8.618 1.00 92.94 96 ARG A O 1
ATOM 748 N N . LEU A 1 97 ? 4.235 6.348 -7.743 1.00 92.94 97 LEU A N 1
ATOM 749 C CA . LEU A 1 97 ? 3.890 5.551 -8.924 1.00 92.94 97 LEU A CA 1
ATOM 750 C C . LEU A 1 97 ? 3.586 6.455 -10.123 1.00 92.94 97 LEU A C 1
ATOM 752 O O . LEU A 1 97 ? 4.100 6.210 -11.212 1.00 92.94 97 LEU A O 1
ATOM 756 N N . ASN A 1 98 ? 2.829 7.536 -9.918 1.00 92.62 98 ASN A N 1
ATOM 757 C CA . ASN A 1 98 ? 2.561 8.514 -10.973 1.00 92.62 98 ASN A CA 1
ATOM 758 C C . ASN A 1 98 ? 3.846 9.222 -11.427 1.00 92.62 98 ASN A C 1
ATOM 760 O O . ASN A 1 98 ? 4.144 9.229 -12.616 1.00 92.62 98 ASN A O 1
ATOM 764 N N . SER A 1 99 ? 4.674 9.714 -10.501 1.00 91.62 99 SER A N 1
ATOM 765 C CA . SER A 1 99 ? 5.956 10.332 -10.867 1.00 91.62 99 SER A CA 1
ATOM 766 C C . SER A 1 99 ? 6.906 9.361 -11.576 1.00 91.62 99 SER A C 1
ATOM 768 O O . SER A 1 99 ? 7.621 9.756 -12.490 1.00 91.62 99 SER A O 1
ATOM 770 N N . ALA A 1 100 ? 6.942 8.090 -11.167 1.00 89.62 100 ALA A N 1
ATOM 771 C CA . ALA A 1 100 ? 7.774 7.076 -11.806 1.00 89.62 100 ALA A CA 1
ATOM 772 C C . ALA A 1 100 ? 7.306 6.789 -13.237 1.00 89.62 100 ALA A C 1
ATOM 774 O O . ALA A 1 100 ? 8.144 6.605 -14.112 1.00 89.62 100 ALA A O 1
ATOM 775 N N . ARG A 1 101 ? 5.992 6.804 -13.496 1.00 90.12 101 ARG A N 1
ATOM 776 C CA . ARG A 1 101 ? 5.441 6.669 -14.853 1.00 90.12 101 ARG A CA 1
ATOM 777 C C . ARG A 1 101 ? 5.861 7.794 -15.781 1.00 90.12 101 ARG A C 1
ATOM 779 O O . ARG A 1 101 ? 6.041 7.512 -16.956 1.00 90.12 101 ARG A O 1
ATOM 786 N N . GLU A 1 102 ? 6.017 9.009 -15.273 1.00 88.88 102 GLU A N 1
ATOM 787 C CA . GLU A 1 102 ? 6.525 10.133 -16.064 1.00 88.88 102 GLU A CA 1
ATOM 788 C C . GLU A 1 102 ? 8.032 9.995 -16.302 1.00 88.88 102 GLU A C 1
ATOM 790 O O . GLU A 1 102 ? 8.488 10.007 -17.440 1.00 88.88 102 GLU A O 1
ATOM 795 N N . LYS A 1 103 ? 8.805 9.730 -15.243 1.00 86.94 103 LYS A N 1
ATOM 796 C CA . LYS A 1 103 ? 10.273 9.613 -15.319 1.00 86.94 103 LYS A CA 1
ATOM 797 C C . LYS A 1 103 ? 10.770 8.419 -16.133 1.00 86.94 103 LYS A C 1
ATOM 799 O O . LYS A 1 103 ? 11.870 8.456 -16.671 1.00 86.94 103 LYS A O 1
ATOM 804 N N . LEU A 1 104 ? 9.986 7.346 -16.195 1.00 85.88 104 LEU A N 1
ATOM 805 C CA . LEU A 1 104 ? 10.309 6.144 -16.959 1.00 85.88 104 LEU A CA 1
ATOM 806 C C . LEU A 1 104 ? 9.738 6.177 -18.384 1.00 85.88 104 LEU A C 1
ATOM 808 O O . LEU A 1 104 ? 9.846 5.163 -19.068 1.00 85.88 104 LEU A O 1
ATOM 812 N N . LYS A 1 105 ? 9.131 7.275 -18.863 1.00 84.50 105 LYS A N 1
ATOM 813 C CA . LYS A 1 105 ? 8.691 7.354 -20.266 1.00 84.50 105 LYS A CA 1
ATOM 814 C C . LYS A 1 105 ? 9.898 7.160 -21.197 1.00 84.50 105 LYS A C 1
ATOM 816 O O . LYS A 1 105 ? 10.866 7.915 -21.104 1.00 84.50 105 LYS A O 1
ATOM 821 N N . PRO A 1 106 ? 9.883 6.157 -22.094 1.00 79.31 106 PRO A N 1
ATOM 822 C CA . PRO A 1 106 ? 10.945 5.990 -23.070 1.00 79.31 106 PRO A CA 1
ATOM 823 C C . PRO A 1 106 ?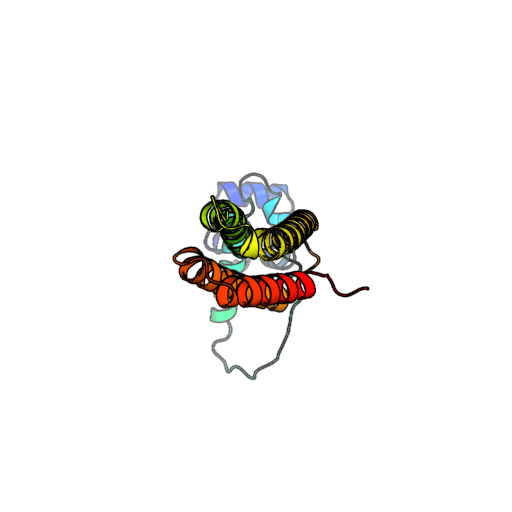 10.739 7.021 -24.183 1.00 79.31 106 PRO A C 1
ATOM 825 O O . PRO A 1 106 ? 10.097 6.718 -25.179 1.00 79.31 106 PRO A O 1
ATOM 828 N N . LEU A 1 107 ? 11.272 8.232 -23.998 1.00 65.94 107 LEU A N 1
ATOM 829 C CA . LEU A 1 107 ? 11.070 9.367 -24.911 1.00 65.94 107 LEU A CA 1
ATOM 830 C C . LEU A 1 107 ? 11.461 9.057 -26.372 1.00 65.94 107 LEU A C 1
ATOM 832 O O . LEU A 1 107 ? 10.836 9.588 -27.275 1.00 65.94 107 LEU A O 1
ATOM 836 N N . TRP A 1 108 ? 12.428 8.154 -26.611 1.00 64.81 108 TRP A N 1
ATOM 837 C CA . TRP A 1 108 ? 12.948 7.881 -27.968 1.00 64.81 108 TRP A CA 1
ATOM 838 C C . TRP A 1 108 ? 13.373 6.421 -28.220 1.00 64.81 108 TRP A C 1
ATOM 840 O O . TRP A 1 108 ? 13.998 6.102 -29.225 1.00 64.81 108 TRP A O 1
ATOM 850 N N . LYS A 1 109 ? 13.088 5.488 -27.297 1.00 80.06 109 LYS A N 1
ATOM 851 C CA . LYS A 1 109 ? 13.624 4.109 -27.353 1.00 80.06 109 LYS A CA 1
ATOM 852 C C . LYS A 1 109 ? 12.507 3.080 -27.528 1.00 80.06 109 LYS A C 1
ATOM 854 O O . LYS A 1 109 ? 12.057 2.499 -26.538 1.00 80.06 109 LYS A O 1
ATOM 859 N N . LYS A 1 110 ? 12.125 2.792 -28.784 1.00 81.56 110 LYS A N 1
ATOM 860 C CA . LYS A 1 110 ? 11.096 1.787 -29.153 1.00 81.56 110 LYS A CA 1
ATOM 861 C C . LYS A 1 110 ? 11.283 0.445 -28.425 1.00 81.56 110 LYS A C 1
ATOM 863 O O . LYS A 1 110 ? 10.324 -0.096 -27.882 1.00 81.56 110 LYS A O 1
ATOM 868 N N . LYS A 1 111 ? 12.530 -0.024 -28.265 1.00 83.31 111 LYS A N 1
ATOM 869 C CA . LYS A 1 111 ? 12.867 -1.272 -27.541 1.00 83.31 111 LYS A CA 1
ATOM 870 C C . LYS A 1 111 ? 12.411 -1.338 -26.074 1.00 83.31 111 LYS A C 1
ATOM 872 O O . LYS A 1 111 ? 12.382 -2.420 -25.491 1.00 83.31 111 LYS A O 1
ATOM 877 N N . TYR A 1 112 ? 12.095 -0.204 -25.445 1.00 85.75 112 TYR A N 1
ATOM 878 C CA . TYR A 1 112 ? 11.605 -0.143 -24.063 1.00 85.75 112 TYR A CA 1
ATOM 879 C C . TYR A 1 112 ? 10.112 0.169 -23.962 1.00 85.75 112 TYR A C 1
ATOM 881 O O . TYR A 1 112 ? 9.573 0.138 -22.857 1.00 85.75 112 TYR A O 1
ATOM 889 N N . LEU A 1 113 ? 9.435 0.419 -25.085 1.00 88.69 113 LEU A N 1
ATOM 890 C CA . LEU A 1 113 ? 8.021 0.777 -25.107 1.00 88.69 113 LEU A CA 1
ATOM 891 C C . LEU A 1 113 ? 7.149 -0.343 -24.528 1.00 88.69 113 LEU A C 1
ATOM 893 O O . LEU A 1 113 ? 6.352 -0.081 -23.632 1.00 88.69 113 LEU A O 1
ATOM 897 N N . ALA A 1 114 ? 7.368 -1.594 -24.944 1.00 89.44 114 ALA A N 1
ATOM 898 C CA . ALA A 1 114 ? 6.633 -2.746 -24.413 1.00 89.44 114 ALA A CA 1
ATOM 899 C C . ALA A 1 114 ? 6.795 -2.882 -22.885 1.00 89.44 114 ALA A C 1
ATOM 901 O O . ALA A 1 114 ? 5.818 -3.004 -22.148 1.00 89.44 114 ALA A O 1
ATOM 902 N N . LEU A 1 115 ? 8.029 -2.745 -22.385 1.00 90.31 115 LEU A N 1
ATOM 903 C CA . LEU A 1 115 ? 8.327 -2.810 -20.949 1.00 90.31 115 LEU A CA 1
ATOM 904 C C . LEU A 1 115 ? 7.685 -1.659 -20.167 1.00 90.31 115 LEU A C 1
ATOM 906 O O . LEU A 1 115 ? 7.259 -1.840 -19.025 1.00 90.31 115 LEU A O 1
ATOM 910 N N . TYR A 1 116 ? 7.621 -0.473 -20.772 1.00 90.69 116 TYR A N 1
ATOM 911 C CA . TYR A 1 116 ? 6.939 0.678 -20.199 1.00 90.69 116 TYR A CA 1
ATOM 912 C C . TYR A 1 116 ? 5.419 0.482 -20.152 1.00 90.69 116 TYR A C 1
ATOM 914 O O . TYR A 1 116 ? 4.800 0.803 -19.137 1.00 90.69 116 TYR A O 1
ATOM 922 N N . ILE A 1 117 ? 4.813 -0.066 -21.210 1.00 91.38 117 ILE A N 1
ATOM 923 C CA . ILE A 1 117 ? 3.376 -0.371 -21.261 1.00 91.38 117 ILE A CA 1
ATOM 924 C C . ILE A 1 117 ? 3.008 -1.352 -20.144 1.00 91.38 117 ILE A C 1
ATOM 926 O O . ILE A 1 117 ? 2.068 -1.091 -19.385 1.00 91.38 117 ILE A O 1
ATOM 930 N N . ASP A 1 118 ? 3.790 -2.418 -19.970 1.00 92.12 118 ASP A N 1
ATOM 931 C CA . ASP A 1 118 ? 3.599 -3.377 -18.880 1.00 92.12 118 ASP A CA 1
ATOM 932 C C . ASP A 1 118 ? 3.724 -2.718 -17.507 1.00 92.12 118 ASP A C 1
ATOM 934 O O . ASP A 1 118 ? 2.850 -2.874 -16.645 1.00 92.12 118 ASP A O 1
ATOM 938 N N . PHE A 1 119 ? 4.774 -1.920 -17.310 1.00 92.75 119 PHE A N 1
ATOM 939 C CA . PHE A 1 119 ? 4.974 -1.154 -16.086 1.00 92.75 119 PHE A CA 1
ATOM 940 C C . PHE A 1 119 ? 3.783 -0.225 -15.793 1.00 92.75 119 PHE A C 1
ATOM 942 O O . PHE A 1 119 ? 3.282 -0.186 -14.663 1.00 92.75 119 PHE A O 1
ATOM 949 N N . LYS A 1 120 ? 3.280 0.493 -16.805 1.00 93.06 120 LYS A N 1
ATOM 950 C CA . LYS A 1 120 ? 2.115 1.388 -16.712 1.00 93.06 120 LYS A CA 1
ATOM 951 C C . LYS A 1 120 ? 0.856 0.604 -16.341 1.00 93.06 120 LYS A C 1
ATOM 953 O O . LYS A 1 120 ? 0.123 1.024 -15.443 1.00 93.06 120 LYS A O 1
ATOM 958 N N . LYS A 1 121 ? 0.628 -0.555 -16.967 1.00 94.50 121 LYS A N 1
ATOM 959 C CA . LYS A 1 121 ? -0.505 -1.449 -16.681 1.00 94.50 121 LYS A CA 1
ATOM 960 C C . LYS A 1 121 ? -0.471 -1.947 -15.235 1.00 94.50 121 LYS A C 1
ATOM 962 O O . LYS A 1 121 ? -1.479 -1.830 -14.532 1.00 94.50 121 LYS A O 1
ATOM 967 N N . GLN A 1 122 ? 0.677 -2.433 -14.754 1.00 94.19 122 GLN A N 1
ATOM 968 C CA . GLN A 1 122 ? 0.809 -2.891 -13.363 1.00 94.19 122 GLN A CA 1
ATOM 969 C C . GLN A 1 122 ? 0.688 -1.738 -12.360 1.00 94.19 122 GLN A C 1
ATOM 971 O O . GLN A 1 122 ? 0.009 -1.886 -11.344 1.00 94.19 122 GLN A O 1
ATOM 976 N N . SER A 1 123 ? 1.262 -0.570 -12.663 1.00 93.25 123 SER A N 1
ATOM 977 C CA . SER A 1 123 ? 1.140 0.629 -11.820 1.00 93.25 123 SER A CA 1
ATOM 978 C C . SER A 1 123 ? -0.320 1.055 -11.664 1.00 93.25 123 SER A C 1
ATOM 980 O O . SER A 1 123 ? -0.796 1.242 -10.547 1.00 93.25 123 SER A O 1
ATOM 982 N N . ASN A 1 124 ? -1.071 1.128 -12.767 1.00 94.31 124 ASN A N 1
ATOM 983 C CA . ASN A 1 124 ? -2.502 1.440 -12.744 1.00 94.31 124 ASN A CA 1
ATOM 984 C C . ASN A 1 124 ? -3.299 0.418 -11.929 1.00 94.31 124 ASN A C 1
ATOM 986 O O . ASN A 1 124 ? -4.185 0.786 -11.156 1.00 94.31 124 ASN A O 1
ATOM 990 N N . LYS A 1 125 ? -2.975 -0.870 -12.072 1.00 94.31 125 LYS A N 1
ATOM 991 C CA . LYS A 1 125 ? -3.607 -1.946 -11.305 1.00 94.31 125 LYS A CA 1
ATOM 992 C C . LYS A 1 125 ? -3.353 -1.800 -9.804 1.00 94.31 125 LYS A C 1
ATOM 994 O O . LYS A 1 125 ? -4.297 -1.935 -9.027 1.00 94.31 125 LYS A O 1
ATOM 999 N N . ALA A 1 126 ? -2.121 -1.490 -9.402 1.00 93.12 126 ALA A N 1
ATOM 1000 C CA . ALA A 1 126 ? -1.777 -1.228 -8.008 1.00 93.12 126 ALA A CA 1
ATOM 1001 C C . ALA A 1 126 ? -2.548 -0.017 -7.463 1.00 93.12 126 ALA A C 1
ATOM 1003 O O . ALA A 1 126 ? -3.222 -0.146 -6.448 1.00 93.12 126 ALA A O 1
ATOM 1004 N N . ILE A 1 127 ? -2.561 1.110 -8.184 1.00 92.94 127 ILE A N 1
ATOM 1005 C CA . ILE A 1 127 ? -3.301 2.322 -7.788 1.00 92.94 127 ILE A CA 1
ATOM 1006 C C . ILE A 1 127 ? -4.796 2.028 -7.604 1.00 92.94 127 ILE A C 1
ATOM 1008 O O . ILE A 1 127 ? -5.390 2.442 -6.612 1.00 92.94 127 ILE A O 1
ATOM 1012 N N . ARG A 1 128 ? -5.419 1.279 -8.525 1.00 91.94 128 ARG A N 1
ATOM 1013 C CA . ARG A 1 128 ? -6.832 0.881 -8.400 1.00 91.94 128 ARG A CA 1
ATOM 1014 C C . ARG A 1 128 ? -7.084 0.053 -7.138 1.00 91.94 128 ARG A C 1
ATOM 1016 O O . ARG A 1 128 ? -8.103 0.253 -6.488 1.00 91.94 128 ARG A O 1
ATOM 1023 N N . ARG A 1 129 ? -6.177 -0.865 -6.784 1.00 90.25 129 ARG A N 1
ATOM 1024 C CA . ARG A 1 129 ? -6.295 -1.681 -5.561 1.00 90.25 129 ARG A CA 1
ATOM 1025 C C . ARG A 1 129 ? -6.120 -0.849 -4.298 1.00 90.25 129 ARG A C 1
ATOM 1027 O O . ARG A 1 129 ? -6.933 -0.984 -3.396 1.00 90.25 129 ARG A O 1
ATOM 1034 N N . ILE A 1 130 ? -5.146 0.058 -4.284 1.00 90.19 130 ILE A N 1
ATOM 1035 C CA . ILE A 1 130 ? -4.951 1.018 -3.191 1.00 90.19 130 ILE A CA 1
ATOM 1036 C C . ILE A 1 130 ? -6.236 1.824 -2.965 1.00 90.19 130 ILE A C 1
ATOM 1038 O O . ILE A 1 130 ? -6.767 1.819 -1.862 1.00 90.19 130 ILE A O 1
ATOM 1042 N N . LYS A 1 131 ? -6.808 2.410 -4.026 1.00 89.38 131 LYS A N 1
ATOM 1043 C CA . LYS A 1 131 ? -8.076 3.155 -3.942 1.00 89.38 131 LYS A CA 1
ATOM 1044 C C . LYS A 1 131 ? -9.244 2.300 -3.440 1.00 89.38 131 LYS A C 1
ATOM 1046 O O . LYS A 1 131 ? -10.120 2.809 -2.751 1.00 89.38 131 LYS A O 1
ATOM 1051 N N . LYS A 1 132 ? -9.293 1.010 -3.795 1.00 87.81 132 LYS A N 1
ATOM 1052 C CA . LYS A 1 132 ? -10.316 0.085 -3.276 1.00 87.81 132 LYS A CA 1
ATOM 1053 C C . LYS A 1 132 ? -10.153 -0.149 -1.775 1.00 87.81 132 LYS A C 1
ATOM 1055 O O . LYS A 1 132 ? -11.158 -0.138 -1.077 1.00 87.81 132 LYS A O 1
ATOM 1060 N N . ILE A 1 133 ? -8.922 -0.326 -1.297 1.00 83.69 133 ILE A N 1
ATOM 1061 C CA . ILE A 1 133 ? -8.626 -0.472 0.135 1.00 83.69 133 ILE A CA 1
ATOM 1062 C C . ILE A 1 133 ? -8.980 0.817 0.881 1.00 83.69 133 ILE A C 1
ATOM 1064 O O . ILE A 1 133 ? -9.681 0.755 1.878 1.00 83.69 133 ILE A O 1
ATOM 1068 N N . GLU A 1 134 ? -8.599 1.987 0.358 1.00 82.75 134 GLU A N 1
ATOM 1069 C CA . GLU A 1 134 ? -8.947 3.284 0.962 1.00 82.75 134 GLU A CA 1
ATOM 1070 C C . GLU A 1 134 ? -10.464 3.480 1.131 1.00 82.75 134 GLU A C 1
ATOM 1072 O O . GLU A 1 134 ? -10.897 4.079 2.116 1.00 82.75 134 GLU A O 1
ATOM 1077 N N . LYS A 1 135 ? -11.267 2.973 0.183 1.00 81.12 135 LYS A N 1
ATOM 1078 C CA . LYS A 1 135 ? -12.737 3.031 0.225 1.00 81.12 135 LYS A CA 1
ATOM 1079 C C . LYS A 1 135 ? -13.358 1.987 1.157 1.00 81.12 135 LYS A C 1
ATOM 1081 O O . LYS A 1 135 ? -14.338 2.292 1.825 1.00 81.12 135 LYS A O 1
ATOM 1086 N N . LYS A 1 136 ? -12.810 0.770 1.199 1.00 73.25 136 LYS A N 1
ATOM 1087 C CA . LYS A 1 136 ? -13.277 -0.317 2.072 1.00 73.25 136 LYS A CA 1
ATOM 1088 C C . LYS A 1 136 ? -12.686 -0.147 3.475 1.00 73.25 136 LYS A C 1
ATOM 1090 O O . LYS A 1 136 ? -11.742 -0.833 3.858 1.00 73.25 136 LYS A O 1
ATOM 1095 N N . GLN A 1 137 ? -13.212 0.824 4.215 1.00 60.16 137 GLN A N 1
ATOM 1096 C CA . GLN A 1 137 ? -12.815 1.073 5.599 1.00 60.16 137 GLN A CA 1
ATOM 1097 C C . GLN A 1 137 ? -13.155 -0.155 6.465 1.00 60.16 137 GLN A C 1
ATOM 1099 O O . GLN A 1 137 ? -14.314 -0.545 6.518 1.00 60.16 137 GLN A O 1
ATOM 1104 N N . GLY A 1 138 ? -12.155 -0.748 7.131 1.00 59.25 138 GLY A N 1
ATOM 1105 C CA . GLY A 1 138 ? -12.369 -1.743 8.197 1.00 59.25 138 GLY A CA 1
ATOM 1106 C C . GLY A 1 138 ? -12.186 -3.227 7.847 1.00 59.25 138 GLY A C 1
ATOM 1107 O O . GLY A 1 138 ? -12.574 -4.056 8.652 1.00 59.25 138 GLY A O 1
ATOM 1108 N N . LEU A 1 139 ? -11.605 -3.584 6.693 1.00 66.06 139 LEU A N 1
ATOM 1109 C CA . LEU A 1 139 ? -11.393 -4.998 6.308 1.00 66.06 139 LEU A CA 1
ATOM 1110 C C . LEU A 1 139 ? -10.006 -5.574 6.632 1.00 66.06 139 LEU A C 1
ATOM 1112 O O . LEU A 1 139 ? -9.751 -6.717 6.274 1.00 66.06 139 LEU A O 1
ATOM 1116 N N . LEU A 1 140 ? -9.086 -4.784 7.190 1.00 72.25 140 LEU A N 1
ATOM 1117 C CA . LEU A 1 140 ? -7.705 -5.224 7.400 1.00 72.25 140 LEU A CA 1
ATOM 1118 C C . LEU A 1 140 ? -7.353 -5.205 8.878 1.00 72.25 140 LEU A C 1
ATOM 1120 O O . LEU A 1 140 ? -7.656 -4.224 9.559 1.00 72.25 140 LEU A O 1
ATOM 1124 N N . THR A 1 141 ? -6.666 -6.253 9.325 1.00 80.56 141 THR A N 1
ATOM 1125 C CA . THR A 1 141 ? -6.114 -6.333 10.682 1.00 80.56 141 THR A CA 1
ATOM 1126 C C . THR A 1 141 ? -4.906 -5.406 10.833 1.00 80.56 141 THR A C 1
ATOM 1128 O O . THR A 1 141 ? -4.258 -5.036 9.846 1.00 80.56 141 THR A O 1
ATOM 1131 N N . ASP A 1 142 ? -4.553 -5.046 12.067 1.00 79.19 142 ASP A N 1
ATOM 1132 C CA . ASP A 1 142 ? -3.404 -4.169 12.344 1.00 79.19 142 ASP A CA 1
ATOM 1133 C C . ASP A 1 142 ? -2.092 -4.734 11.772 1.00 79.19 142 ASP A C 1
ATOM 1135 O O . ASP A 1 142 ? -1.314 -4.016 11.137 1.00 79.19 142 ASP A O 1
ATOM 1139 N N . GLN A 1 143 ? -1.896 -6.053 11.873 1.00 81.81 143 GLN A N 1
ATOM 1140 C CA . GLN A 1 143 ? -0.739 -6.737 11.291 1.00 81.81 143 GLN A CA 1
ATOM 1141 C C . GLN A 1 143 ? -0.703 -6.635 9.759 1.00 81.81 143 GLN A C 1
ATOM 1143 O O . GLN A 1 143 ? 0.365 -6.510 9.149 1.00 81.81 143 GLN A O 1
ATOM 1148 N N . GLU A 1 144 ? -1.857 -6.718 9.097 1.00 81.19 144 GLU A N 1
ATOM 1149 C CA . GLU A 1 144 ? -1.939 -6.533 7.650 1.00 81.19 144 GLU A CA 1
ATOM 1150 C C . GLU A 1 144 ? -1.644 -5.087 7.255 1.00 81.19 144 GLU A C 1
ATOM 1152 O O . GLU A 1 144 ? -0.939 -4.857 6.265 1.00 81.19 144 GLU A O 1
ATOM 1157 N N . MET A 1 145 ? -2.124 -4.116 8.039 1.00 82.00 145 MET A N 1
ATOM 1158 C CA . MET A 1 145 ? -1.830 -2.702 7.820 1.00 82.00 145 MET A CA 1
ATOM 1159 C C . MET A 1 145 ? -0.329 -2.423 7.915 1.00 82.00 145 MET A C 1
ATOM 1161 O O . MET A 1 145 ? 0.230 -1.802 7.008 1.00 82.00 145 MET A O 1
ATOM 1165 N N . GLU A 1 146 ? 0.347 -2.941 8.938 1.00 86.25 146 GLU A N 1
ATOM 1166 C CA . GLU A 1 146 ? 1.793 -2.780 9.107 1.00 86.25 146 GLU A CA 1
ATOM 1167 C C . GLU A 1 146 ? 2.578 -3.426 7.953 1.00 86.25 146 GLU A C 1
ATOM 1169 O O . GLU A 1 146 ? 3.440 -2.799 7.325 1.00 86.25 146 GLU A O 1
ATOM 1174 N N . LYS A 1 147 ? 2.210 -4.656 7.562 1.00 88.88 147 LYS A N 1
ATOM 1175 C CA . LYS A 1 147 ? 2.800 -5.340 6.397 1.00 88.88 147 LYS A CA 1
ATOM 1176 C C . LYS A 1 147 ? 2.607 -4.535 5.108 1.00 88.88 147 LYS A C 1
ATOM 1178 O O . LYS A 1 147 ? 3.476 -4.569 4.228 1.00 88.88 147 LYS A O 1
ATOM 1183 N N . ILE A 1 148 ? 1.481 -3.838 4.956 1.00 88.06 148 ILE A N 1
ATOM 1184 C CA . ILE A 1 148 ? 1.218 -2.961 3.809 1.00 88.06 148 ILE A CA 1
ATOM 1185 C C . ILE A 1 148 ? 2.085 -1.707 3.864 1.00 88.06 148 ILE A C 1
ATOM 1187 O O . ILE A 1 148 ? 2.657 -1.358 2.830 1.00 88.06 148 ILE A O 1
ATOM 1191 N N . ILE A 1 149 ? 2.227 -1.066 5.028 1.00 89.06 149 ILE A N 1
ATOM 1192 C CA . ILE A 1 149 ? 3.086 0.114 5.217 1.00 89.06 149 ILE A CA 1
ATOM 1193 C C . ILE A 1 149 ? 4.531 -0.231 4.850 1.00 89.06 149 ILE A C 1
ATOM 1195 O O . ILE A 1 149 ? 5.091 0.372 3.934 1.00 89.06 149 ILE A O 1
ATOM 1199 N N . ASN A 1 150 ? 5.091 -1.279 5.454 1.00 90.94 150 ASN A N 1
ATOM 1200 C CA . ASN A 1 150 ? 6.484 -1.677 5.247 1.00 90.94 150 ASN A CA 1
ATOM 1201 C C . ASN A 1 150 ? 6.783 -1.980 3.771 1.00 90.94 150 ASN A C 1
ATOM 1203 O O . ASN A 1 150 ? 7.786 -1.541 3.202 1.00 90.94 150 ASN A O 1
ATOM 1207 N N . ARG A 1 151 ? 5.870 -2.683 3.090 1.00 90.75 151 ARG A N 1
ATOM 1208 C CA . ARG A 1 151 ? 6.008 -2.970 1.652 1.00 90.75 151 ARG A CA 1
ATOM 1209 C C . ARG A 1 151 ? 5.794 -1.739 0.780 1.00 90.75 151 ARG A C 1
ATOM 1211 O O . ARG A 1 151 ? 6.459 -1.613 -0.247 1.00 90.75 151 ARG A O 1
ATOM 1218 N N . SER A 1 152 ? 4.874 -0.858 1.165 1.00 90.62 152 SER A N 1
ATOM 1219 C CA . SER A 1 152 ? 4.621 0.414 0.488 1.00 90.62 152 SER A CA 1
ATOM 1220 C C . SER A 1 152 ? 5.877 1.282 0.505 1.00 90.62 152 SER A C 1
ATOM 1222 O O . SER A 1 152 ? 6.317 1.749 -0.550 1.00 90.62 152 SER A O 1
ATOM 1224 N N . ASP A 1 153 ? 6.520 1.423 1.663 1.00 92.38 153 ASP A N 1
ATOM 1225 C CA . ASP A 1 153 ? 7.740 2.212 1.802 1.00 92.38 153 ASP A CA 1
ATOM 1226 C C . ASP A 1 153 ? 8.937 1.565 1.098 1.00 92.38 153 ASP A C 1
ATOM 1228 O O . ASP A 1 153 ? 9.659 2.254 0.367 1.00 92.38 153 ASP A O 1
ATOM 1232 N N . ALA A 1 154 ? 9.084 0.239 1.174 1.00 93.00 154 ALA A N 1
ATOM 1233 C CA . ALA A 1 154 ? 10.091 -0.481 0.397 1.00 93.00 154 ALA A CA 1
ATOM 1234 C C . ALA A 1 154 ? 9.910 -0.262 -1.118 1.00 93.00 154 ALA A C 1
ATOM 1236 O O . ALA A 1 154 ? 10.861 0.092 -1.823 1.00 93.00 154 ALA A O 1
ATOM 1237 N N . LEU A 1 155 ? 8.682 -0.409 -1.632 1.00 94.06 155 LEU A N 1
ATOM 1238 C CA . LEU A 1 155 ? 8.375 -0.184 -3.046 1.00 94.06 155 LEU A CA 1
ATOM 1239 C C . LEU A 1 155 ? 8.617 1.277 -3.443 1.00 94.06 155 LEU A C 1
ATOM 1241 O O . LEU A 1 155 ? 9.167 1.551 -4.511 1.00 94.06 155 LEU A O 1
ATOM 1245 N N . ARG A 1 156 ? 8.263 2.231 -2.579 1.00 93.06 156 ARG A N 1
ATOM 1246 C CA . ARG A 1 156 ? 8.507 3.660 -2.795 1.00 93.06 156 ARG A CA 1
ATOM 1247 C C . ARG A 1 156 ? 9.999 3.963 -2.932 1.00 93.06 156 ARG A C 1
ATOM 1249 O O . ARG A 1 156 ? 10.368 4.723 -3.832 1.00 93.06 156 ARG A O 1
ATOM 1256 N N . GLN A 1 157 ? 10.851 3.371 -2.094 1.00 92.06 157 GLN A N 1
ATOM 1257 C CA . GLN A 1 157 ? 12.305 3.536 -2.195 1.00 92.06 157 GLN A CA 1
ATOM 1258 C C . GLN A 1 157 ? 12.857 2.922 -3.485 1.00 92.06 157 GLN A C 1
ATOM 1260 O O . GLN A 1 157 ? 13.630 3.569 -4.194 1.00 92.06 157 GLN A O 1
ATOM 1265 N N . ARG A 1 158 ? 12.389 1.731 -3.874 1.00 91.06 158 ARG A N 1
ATOM 1266 C CA . ARG A 1 158 ? 12.797 1.089 -5.136 1.00 91.06 158 ARG A CA 1
ATOM 1267 C C . ARG A 1 158 ? 12.354 1.876 -6.369 1.00 91.06 158 ARG A C 1
ATOM 1269 O O . ARG A 1 158 ? 13.134 2.057 -7.300 1.00 91.06 158 ARG A O 1
ATOM 1276 N N . LEU A 1 159 ? 11.146 2.442 -6.359 1.00 90.38 159 LEU A N 1
ATOM 1277 C CA . LEU A 1 159 ? 10.693 3.381 -7.391 1.00 90.38 159 LEU A CA 1
ATOM 1278 C C . LEU A 1 159 ? 11.527 4.665 -7.394 1.00 90.38 159 LEU A C 1
ATOM 1280 O O . LEU A 1 159 ? 11.709 5.284 -8.443 1.00 90.38 159 LEU A O 1
ATOM 1284 N N . LYS A 1 160 ? 12.037 5.099 -6.233 1.00 88.12 160 LYS A N 1
ATOM 1285 C CA . LYS A 1 160 ? 12.896 6.281 -6.139 1.00 88.12 160 LYS A CA 1
ATOM 1286 C C . LYS A 1 160 ? 14.238 6.063 -6.818 1.00 88.12 160 LYS A C 1
ATOM 1288 O O . LYS A 1 160 ? 14.639 6.922 -7.603 1.00 88.12 160 LYS A O 1
ATOM 1293 N N . THR A 1 161 ? 14.887 4.940 -6.547 1.00 87.94 161 THR A N 1
ATOM 1294 C CA . THR A 1 161 ? 16.195 4.600 -7.114 1.00 87.94 161 THR A CA 1
ATOM 1295 C C . THR A 1 161 ? 16.078 4.160 -8.574 1.00 87.94 161 THR A C 1
ATOM 1297 O O . THR A 1 161 ? 16.811 4.657 -9.427 1.00 87.94 161 THR A O 1
ATOM 1300 N N . GLY A 1 162 ? 15.099 3.310 -8.897 1.00 82.38 162 GLY A N 1
ATOM 1301 C CA . GLY A 1 162 ? 14.902 2.754 -10.235 1.00 82.38 162 GLY A CA 1
ATOM 1302 C C . GLY A 1 162 ? 14.470 3.776 -11.291 1.00 82.38 162 GLY A C 1
ATOM 1303 O O . GLY A 1 162 ? 14.873 3.671 -12.447 1.00 82.38 162 GLY A O 1
ATOM 1304 N N . ALA A 1 163 ? 13.717 4.813 -10.914 1.00 77.62 163 ALA A N 1
ATOM 1305 C CA . ALA A 1 163 ? 13.289 5.850 -11.857 1.00 77.62 163 ALA A CA 1
ATOM 1306 C C . ALA A 1 163 ? 14.410 6.823 -12.278 1.00 77.62 163 ALA A C 1
ATOM 1308 O O . ALA A 1 163 ? 14.179 7.649 -13.153 1.00 77.62 163 ALA A O 1
ATOM 1309 N N . ARG A 1 164 ? 15.608 6.763 -11.669 1.00 80.00 164 ARG A N 1
ATOM 1310 C CA . ARG A 1 164 ? 16.738 7.646 -12.025 1.00 80.00 164 ARG A CA 1
ATOM 1311 C C . ARG A 1 164 ? 17.421 7.250 -13.336 1.00 80.00 164 ARG A C 1
ATOM 1313 O O . ARG A 1 164 ? 17.915 8.118 -14.041 1.00 80.00 164 ARG A O 1
ATOM 1320 N N . LYS A 1 165 ? 17.489 5.950 -13.649 1.00 77.69 165 LYS A N 1
ATOM 1321 C CA . LYS A 1 165 ? 18.181 5.426 -14.840 1.00 77.69 165 LYS A CA 1
ATOM 1322 C C . LYS A 1 165 ? 17.328 4.330 -15.503 1.00 77.69 165 LYS A C 1
ATOM 1324 O O . LYS A 1 165 ? 17.392 3.171 -15.073 1.00 77.69 165 LYS A O 1
ATOM 1329 N N . PRO A 1 166 ? 16.530 4.656 -16.538 1.00 77.38 166 PRO A N 1
ATOM 1330 C CA . PRO A 1 166 ? 15.676 3.685 -17.221 1.00 77.38 166 PRO A CA 1
ATOM 1331 C C . PRO A 1 166 ? 16.517 2.666 -18.007 1.00 77.38 166 PRO A C 1
ATOM 1333 O O . PRO A 1 166 ? 17.003 2.935 -19.105 1.00 77.38 166 PRO A O 1
ATOM 1336 N N . LYS A 1 167 ? 16.685 1.466 -17.439 1.00 84.69 167 LYS A N 1
ATOM 1337 C CA . LYS A 1 167 ? 17.319 0.299 -18.081 1.00 84.69 167 LYS A CA 1
ATOM 1338 C C . LYS A 1 167 ? 16.321 -0.860 -18.175 1.00 84.69 167 LYS A C 1
ATOM 1340 O O . LYS A 1 167 ? 15.430 -0.987 -17.334 1.00 84.69 167 LYS A O 1
ATOM 1345 N N . LYS A 1 168 ? 16.516 -1.772 -19.139 1.00 85.44 168 LYS A N 1
ATOM 1346 C CA . LYS A 1 168 ? 15.689 -2.989 -19.331 1.00 85.44 168 LYS A CA 1
ATOM 1347 C C . LYS A 1 168 ? 15.505 -3.787 -18.033 1.00 85.44 168 LYS A C 1
ATOM 1349 O O . LYS A 1 168 ? 14.384 -4.148 -17.677 1.00 85.44 168 LYS A O 1
ATOM 1354 N N . LYS A 1 169 ? 16.605 -4.030 -17.309 1.00 87.44 169 LYS A N 1
ATOM 1355 C CA . LYS A 1 169 ? 16.597 -4.749 -16.022 1.00 87.44 169 LYS A CA 1
ATOM 1356 C C . LYS A 1 169 ? 15.750 -4.015 -14.973 1.00 87.44 169 LYS A C 1
ATOM 1358 O O . LYS A 1 169 ? 14.966 -4.652 -14.273 1.00 87.44 169 LYS A O 1
ATOM 1363 N N . THR A 1 170 ? 15.839 -2.686 -14.923 1.00 87.88 170 THR A N 1
ATOM 1364 C CA . THR A 1 170 ? 15.076 -1.846 -13.992 1.00 87.88 170 THR A CA 1
ATOM 1365 C C . THR A 1 170 ? 13.574 -1.941 -14.238 1.00 87.88 170 THR A C 1
ATOM 1367 O O . THR A 1 170 ? 12.826 -2.170 -13.292 1.00 87.88 170 THR A O 1
ATOM 1370 N N . PHE A 1 171 ? 13.126 -1.865 -15.497 1.00 86.81 171 PHE A N 1
ATOM 1371 C CA . PHE A 1 171 ? 11.710 -2.050 -15.836 1.00 86.81 171 PHE A CA 1
ATOM 1372 C C . PHE A 1 171 ? 11.180 -3.407 -15.389 1.00 86.81 171 PHE A C 1
ATOM 1374 O O . PHE A 1 171 ? 10.146 -3.475 -14.724 1.00 86.81 171 PHE A O 1
ATOM 1381 N N . LYS A 1 172 ? 11.896 -4.489 -15.721 1.00 90.25 172 LYS A N 1
ATOM 1382 C CA . LYS A 1 172 ? 11.489 -5.848 -15.343 1.00 90.25 172 LYS A CA 1
ATOM 1383 C C . LYS A 1 172 ? 11.395 -5.993 -13.822 1.00 90.25 172 LYS A C 1
ATOM 1385 O O . LYS A 1 172 ? 10.402 -6.520 -13.326 1.00 90.25 172 LYS A O 1
ATOM 1390 N N . LYS A 1 173 ? 12.390 -5.487 -13.086 1.00 92.06 173 LYS A N 1
ATOM 1391 C CA . LYS A 1 173 ? 12.430 -5.551 -11.620 1.00 92.06 173 LYS A CA 1
ATOM 1392 C C . LYS A 1 173 ? 11.278 -4.768 -10.987 1.00 92.06 173 LYS A C 1
ATOM 1394 O O . LYS A 1 173 ? 10.501 -5.349 -10.235 1.00 92.06 173 LYS A O 1
ATOM 1399 N N . LEU A 1 174 ? 11.095 -3.503 -11.371 1.00 91.62 174 LEU A N 1
ATOM 1400 C CA . LEU A 1 174 ? 10.005 -2.667 -10.856 1.00 91.62 174 LEU A CA 1
ATOM 1401 C C . LEU A 1 174 ? 8.629 -3.253 -11.187 1.00 91.62 174 LEU A C 1
ATOM 1403 O O . LEU A 1 174 ? 7.743 -3.272 -10.341 1.00 91.62 174 LEU A O 1
ATOM 1407 N N . THR A 1 175 ? 8.448 -3.784 -12.395 1.00 92.94 175 THR A N 1
ATOM 1408 C CA . THR A 1 175 ? 7.175 -4.396 -12.802 1.00 92.94 175 THR A CA 1
ATOM 1409 C C . THR A 1 175 ? 6.857 -5.637 -11.966 1.00 92.94 175 THR A C 1
ATOM 1411 O O . THR A 1 175 ? 5.718 -5.799 -11.525 1.00 92.94 175 THR A O 1
ATOM 1414 N N . ARG A 1 176 ? 7.854 -6.493 -11.696 1.00 94.06 176 ARG A N 1
ATOM 1415 C CA . ARG A 1 176 ? 7.701 -7.668 -10.818 1.00 94.06 176 ARG A CA 1
ATOM 1416 C C . ARG A 1 176 ? 7.327 -7.265 -9.392 1.00 94.06 176 ARG A C 1
ATOM 1418 O O . ARG A 1 176 ? 6.421 -7.860 -8.818 1.00 94.06 176 ARG A O 1
ATOM 1425 N N . GLU A 1 177 ? 7.969 -6.236 -8.851 1.00 93.31 177 GLU A N 1
ATOM 1426 C CA . GLU A 1 177 ? 7.704 -5.735 -7.496 1.00 93.31 177 GLU A CA 1
ATOM 1427 C C . GLU A 1 177 ? 6.329 -5.077 -7.363 1.00 93.31 177 GLU A C 1
ATOM 1429 O O . GLU A 1 177 ? 5.608 -5.335 -6.404 1.00 93.31 177 GLU A O 1
ATOM 1434 N N . ILE A 1 178 ? 5.911 -4.279 -8.348 1.00 93.38 178 ILE A N 1
ATOM 1435 C CA . ILE A 1 178 ? 4.555 -3.718 -8.372 1.00 93.38 178 ILE A CA 1
ATOM 1436 C C . ILE A 1 178 ? 3.527 -4.844 -8.483 1.00 93.38 178 ILE A C 1
ATOM 1438 O O . ILE A 1 178 ? 2.504 -4.810 -7.799 1.00 93.38 178 ILE A O 1
ATOM 1442 N N . LYS A 1 179 ? 3.785 -5.862 -9.315 1.00 93.44 179 LYS A N 1
ATOM 1443 C CA . LYS A 1 179 ? 2.896 -7.020 -9.454 1.00 93.44 179 LYS A CA 1
ATOM 1444 C C . LYS A 1 179 ? 2.766 -7.767 -8.126 1.00 93.44 179 LYS A C 1
ATOM 1446 O O . LYS A 1 179 ? 1.631 -8.006 -7.710 1.00 93.44 179 LYS A O 1
ATOM 1451 N N . SER A 1 180 ? 3.873 -8.073 -7.445 1.00 92.00 180 SER A N 1
ATOM 1452 C CA . SER A 1 180 ? 3.857 -8.777 -6.156 1.00 92.00 180 SER A CA 1
ATOM 1453 C C . SER A 1 180 ? 3.185 -7.951 -5.061 1.00 92.00 180 SER A C 1
ATOM 1455 O O . SER A 1 180 ? 2.303 -8.463 -4.377 1.00 92.00 180 SER A O 1
ATOM 1457 N N . PHE A 1 181 ? 3.501 -6.657 -4.958 1.00 91.94 181 PHE A N 1
ATOM 1458 C CA . PHE A 1 181 ? 2.825 -5.742 -4.041 1.00 91.94 181 PHE A CA 1
ATOM 1459 C C . PHE A 1 181 ? 1.322 -5.706 -4.311 1.00 91.94 181 PHE A C 1
ATOM 1461 O O . PHE A 1 181 ? 0.521 -5.947 -3.414 1.00 91.94 181 PHE A O 1
ATOM 1468 N N . SER A 1 182 ? 0.927 -5.500 -5.571 1.00 90.25 182 SER A N 1
ATOM 1469 C CA . SER A 1 182 ? -0.482 -5.453 -5.943 1.00 90.25 182 SER A CA 1
ATOM 1470 C C . SER A 1 182 ? -1.199 -6.751 -5.584 1.00 90.25 182 SER A C 1
ATOM 1472 O O . SER A 1 182 ? -2.357 -6.691 -5.181 1.00 90.25 182 SER A O 1
ATOM 1474 N N . ALA A 1 183 ? -0.564 -7.915 -5.761 1.00 89.56 183 ALA A N 1
ATOM 1475 C CA . ALA A 1 183 ? -1.153 -9.216 -5.458 1.00 89.56 183 ALA A CA 1
ATOM 1476 C C . ALA A 1 183 ? -1.480 -9.343 -3.971 1.00 89.56 183 ALA A C 1
ATOM 1478 O O . ALA A 1 183 ? -2.574 -9.782 -3.651 1.00 89.56 183 ALA A O 1
ATOM 1479 N N . LYS A 1 184 ? -0.600 -8.847 -3.099 1.00 86.44 184 LYS A N 1
ATOM 1480 C CA . LYS A 1 184 ? -0.812 -8.821 -1.646 1.00 86.44 184 LYS A CA 1
ATOM 1481 C C . LYS A 1 184 ? -1.846 -7.788 -1.183 1.00 86.44 184 LYS A C 1
ATOM 1483 O O . LYS A 1 184 ? -2.284 -7.847 -0.049 1.00 86.44 184 LYS A O 1
ATOM 1488 N N . LEU A 1 185 ? -2.239 -6.857 -2.056 1.00 83.56 185 LEU A N 1
ATOM 1489 C CA . LEU A 1 185 ? -3.380 -5.961 -1.837 1.00 83.56 185 LEU A CA 1
ATOM 1490 C C . LEU A 1 185 ? -4.721 -6.571 -2.285 1.00 83.56 185 LEU A C 1
ATOM 1492 O O . LEU A 1 185 ? -5.752 -5.905 -2.185 1.00 83.56 185 LEU A O 1
ATOM 1496 N N . LYS A 1 186 ? -4.750 -7.784 -2.862 1.00 76.19 186 LYS A N 1
ATOM 1497 C CA . LYS A 1 186 ? -6.020 -8.520 -2.935 1.00 76.19 186 LYS A CA 1
ATOM 1498 C C . LYS A 1 186 ? -6.346 -8.926 -1.501 1.00 76.19 186 LYS A C 1
ATOM 1500 O O . LYS A 1 186 ? -5.554 -9.644 -0.906 1.00 76.19 186 LYS A O 1
ATOM 1505 N N . ALA A 1 187 ? -7.481 -8.457 -0.990 1.00 57.72 187 ALA A N 1
ATOM 1506 C CA . ALA A 1 187 ? -8.050 -9.000 0.235 1.00 57.72 187 ALA A CA 1
ATOM 1507 C C . ALA A 1 187 ? -8.137 -10.534 0.113 1.00 57.72 187 ALA A C 1
ATOM 1509 O O . ALA A 1 187 ? -8.353 -11.017 -1.015 1.00 57.72 187 ALA A O 1
ATOM 1510 N N . PRO A 1 188 ? -7.966 -11.283 1.216 1.00 48.34 188 PRO A N 1
ATOM 1511 C CA . PRO A 1 188 ? -8.350 -12.686 1.227 1.00 48.34 188 PRO A CA 1
ATOM 1512 C C . PRO A 1 188 ? -9.786 -12.783 0.696 1.00 48.34 188 PRO A C 1
ATOM 1514 O O . PRO A 1 188 ? -10.630 -11.931 0.993 1.00 48.34 188 PRO A O 1
ATOM 1517 N N . LYS A 1 189 ? -10.036 -13.743 -0.204 1.00 41.75 189 LYS A N 1
ATOM 1518 C CA . LYS A 1 189 ? -11.421 -14.129 -0.477 1.00 41.75 189 LYS A CA 1
ATOM 1519 C C . LYS A 1 189 ? -11.943 -14.644 0.865 1.00 41.75 189 LYS A C 1
ATOM 1521 O O . LYS A 1 189 ? -11.291 -15.518 1.431 1.00 41.75 189 LYS A O 1
ATOM 1526 N N . ALA A 1 190 ? -12.997 -14.003 1.365 1.00 37.19 190 ALA A N 1
ATOM 1527 C CA . ALA A 1 190 ? -13.828 -14.579 2.410 1.00 37.19 190 ALA A CA 1
ATOM 1528 C C . ALA A 1 190 ? -14.336 -15.946 1.939 1.00 37.19 190 ALA A C 1
ATOM 1530 O O . ALA A 1 190 ? -14.530 -16.079 0.701 1.00 37.19 190 ALA A O 1
#

Sequence (190 aa):
MKKDDLTSVKHIGPARLKQLHKNGITTIEQLRKTPVRELARIKSIGGYYAIRIKEALAALDSRQTAAAPEPAVQTTEKTAGLSQDTKKSLKKLTRRLNSAREKLKPLWKKKYLALYIDFKKQSNKAIRRIKKIEKKQGLLTDQEMEKIINRSDALRQRLKTGARKPKKKTFKKLTREIKSFSAKLKAPKA

Radius of gyration: 24.24 Å; chains: 1; bounding box: 44×36×79 Å

Secondary structure (DSSP, 8-state):
-----GGGSTT--HHHHHHHHHTT--SHHHHHHS-HHHHTTSTTTHHHHHHHHHHHHHHHHHHH--S-------------SS-HHHHHHHHHHHHHHHHHHHHT--SS-GGGHHHHHHHHHHHHHHHHHHHHHHHSTT-S-HHHHHHHHHHHHHHHHHHHHHTTS--HHHHHHHHHHHHHHHHHTSPPP-

pLDDT: mean 79.82, std 15.81, range [35.91, 94.5]

Foldseek 3Di:
DCPWQLVVQPLDDP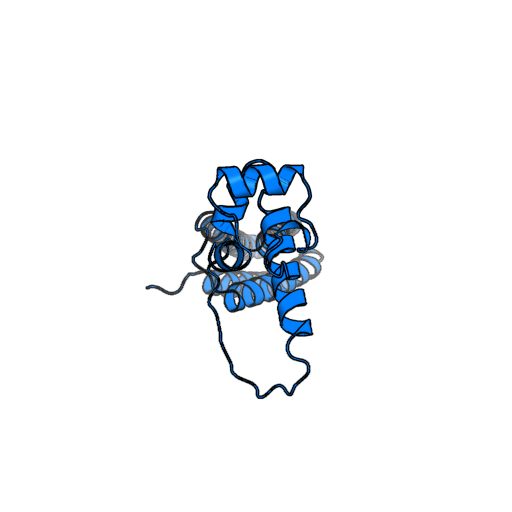VNQVQCVVVVNRGPVSLQVDDLVRQLPGPPCHNVNSVSSNVSSVVVVVVVPPDDDDDDDDPDFDLDWQPPLLVVLLVLLLVLLVVLLVLQPPPDDPVCVVLSVLSNVLSVLLNVLSVVSNVPIRQDTPVLSVVLSVLSVVLSVLSVVLSVDRDPVSSVVNSVSSNVSSVSSPRPDD